Protein AF-A0A7S2M1T2-F1 (afdb_monomer_lite)

Organism: NCBI:txid1333877

Foldseek 3Di:
DDDDDDDDDDDDDDDDDDDDDDDDDDDDDDDDDPFDKFFDDDDDDDDDDDDDDDDDDDDDDDDDDDDDDDDDDDDDDPPVPVAVLCCLVPPLPVLLVVLLVQPLDPVSNVCCLVVHDPSSNVSCVVSVQVSLLVNLCVQQVQLSVQVVLVVDRCSPVVVVCLAVQNDWAFKWFQCPPVDLVRHQWTFTWTWGQYNVQCFIWTQTQFPDGDHTDTGHSVNSVRIHHDDPVQSVVQDPPPVDPDDDDPDDPPPDVPDDPPSPPPSGDDDDADPPDDAQDKDWDFDDPDPSTHTIIHIFGFHDWAADPVRTIIGTDTADVSDPPPDPNGD

Radius of gyration: 27.31 Å; chains: 1; bounding box: 52×46×102 Å

pLDDT: mean 71.36, std 26.61, range [20.11, 98.44]

Sequence (327 aa):
QSLCLGRHGQCSRSSPLPAPLLAMGTGAGARTRDSIEVASDSAQPRSCLFPCLPGVPGVAARAATSVAAGSGCYAAGSSTNGSLTVLAECHQALLAEIAGYLADTPRDITALASQSSRTVASQLLFAMRQLWRAMYAGRWPAFADSLVYQGVEDWRALYKDTLMGRCECMLEVFDREKKLGFSMSAMPARVQYDARVQGYVARYLSASALPPETIPYSEGHRLRFCPTSARERLQPGRGGAAGGDCGQGLAGPGGAAVATPYPYQVLEGVEDLQVGQGVELQWRMQLGSPFGWWYGQLDELHRDPRGKLATATITFRHFPASSRLHR

Secondary structure (DSSP, 8-state):
-----------------PPPP-----------------B-----------PPPPPPPP-------------------------HHHHHHH-HHHHHHHHHHH-SSHHHHHHHHHHS-HHHHHHHHHHHHHHHHHHHHHH-HHHHHHHHHTT---HHHHHHHHHTT--EEEEEESSGGG-GGGTTEEEEEEEEEETTTTEEEEEE--SS--PPEEEEGGGGGGEES--HHHHTTS-TTTT--S---SS-----TT-----PPP-PPPPP--TT--TTSEEEEEE-SSTTSPPEEEEEEEEEEEE-TTSSBEEEEEE-TTS-TTSTT--

Structure (mmCIF, N/CA/C/O backbone):
data_AF-A0A7S2M1T2-F1
#
_entry.id   AF-A0A7S2M1T2-F1
#
loop_
_atom_site.group_PDB
_atom_site.id
_atom_site.type_symbol
_atom_site.label_atom_id
_atom_site.label_alt_id
_atom_site.label_comp_id
_atom_site.label_asym_id
_atom_site.label_entity_id
_atom_site.label_seq_id
_atom_site.pdbx_PDB_ins_code
_atom_site.Cartn_x
_atom_site.Cartn_y
_atom_site.Cartn_z
_atom_site.occupancy
_atom_site.B_iso_or_equiv
_atom_site.auth_seq_id
_atom_site.auth_comp_id
_atom_site.auth_asym_id
_atom_site.auth_atom_id
_atom_site.pdbx_PDB_model_num
ATOM 1 N N . GLN A 1 1 ? 12.727 4.384 -31.005 1.00 29.92 1 GLN A N 1
ATOM 2 C CA . GLN A 1 1 ? 11.761 4.227 -29.899 1.00 29.92 1 GLN A CA 1
ATOM 3 C C . GLN A 1 1 ? 11.630 5.594 -29.248 1.00 29.92 1 GLN A C 1
ATOM 5 O O . GLN A 1 1 ? 12.636 6.133 -28.817 1.00 29.92 1 GLN A O 1
ATOM 10 N N . SER A 1 2 ? 10.460 6.227 -29.332 1.00 22.17 2 SER A N 1
ATOM 11 C CA . SER A 1 2 ? 10.309 7.653 -29.015 1.00 22.17 2 SER A CA 1
ATOM 12 C C . SER A 1 2 ? 9.915 7.872 -27.553 1.00 22.17 2 SER A C 1
ATOM 14 O O . SER A 1 2 ? 8.782 7.574 -27.168 1.00 22.17 2 SER A O 1
ATOM 16 N N . LEU A 1 3 ? 10.818 8.457 -26.761 1.00 28.06 3 LEU A N 1
ATOM 17 C CA . LEU A 1 3 ? 10.409 9.375 -25.698 1.00 28.06 3 LEU A CA 1
ATOM 18 C C . LEU A 1 3 ? 9.888 10.649 -26.379 1.00 28.06 3 LEU A C 1
ATOM 20 O O . LEU A 1 3 ? 10.508 11.148 -27.315 1.00 28.06 3 LEU A O 1
ATOM 24 N N . CYS A 1 4 ? 8.718 11.141 -25.976 1.00 23.17 4 CYS A N 1
ATOM 25 C CA . CYS A 1 4 ? 8.126 12.339 -26.568 1.00 23.17 4 CYS A CA 1
ATOM 26 C C . CYS A 1 4 ? 7.954 13.432 -25.521 1.00 23.17 4 CYS A C 1
ATOM 28 O O . CYS A 1 4 ? 7.207 13.232 -24.568 1.00 23.17 4 CYS 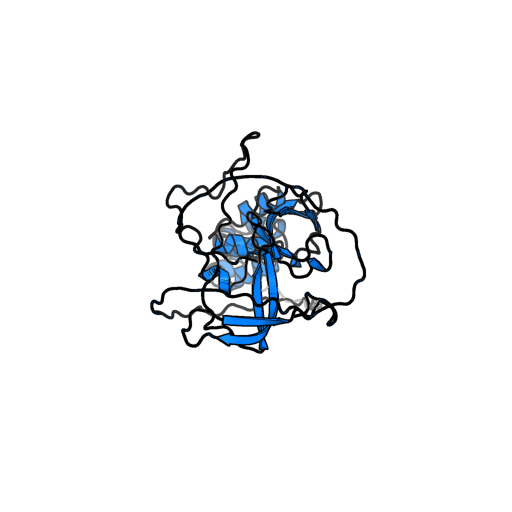A O 1
ATOM 30 N N . LEU A 1 5 ? 8.488 14.610 -25.841 1.00 21.62 5 LEU A N 1
ATOM 31 C CA . LEU A 1 5 ? 7.746 15.870 -25.823 1.00 21.62 5 LEU A CA 1
ATOM 32 C C . LEU A 1 5 ? 7.965 16.545 -27.187 1.00 21.62 5 LEU A C 1
ATOM 34 O O . LEU A 1 5 ? 9.054 16.471 -27.751 1.00 21.62 5 LEU A O 1
ATOM 38 N N . GLY A 1 6 ? 6.904 17.107 -27.771 1.00 20.11 6 GLY A N 1
ATOM 39 C CA . GLY A 1 6 ? 6.895 17.604 -29.150 1.00 20.11 6 GLY A CA 1
ATOM 40 C C . GLY A 1 6 ? 6.672 19.111 -29.280 1.00 20.11 6 GLY A C 1
ATOM 41 O O . GLY A 1 6 ? 6.247 19.777 -28.339 1.00 20.11 6 GLY A O 1
ATOM 42 N N . ARG A 1 7 ? 6.849 19.617 -30.509 1.00 20.27 7 ARG A N 1
ATOM 43 C CA . ARG A 1 7 ? 6.105 20.768 -31.047 1.00 20.27 7 ARG A CA 1
ATOM 44 C C . ARG A 1 7 ? 5.796 20.554 -32.538 1.00 20.27 7 ARG A C 1
ATOM 46 O O . ARG A 1 7 ? 6.614 20.016 -33.275 1.00 20.27 7 ARG A O 1
ATOM 53 N N . HIS A 1 8 ? 4.581 20.933 -32.934 1.00 23.08 8 HIS A N 1
ATOM 54 C CA . HIS A 1 8 ? 3.941 20.706 -34.238 1.00 23.08 8 HIS A CA 1
ATOM 55 C C . HIS A 1 8 ? 4.584 21.456 -35.419 1.00 23.08 8 HIS A C 1
ATOM 57 O O . HIS A 1 8 ? 4.941 22.624 -35.284 1.00 23.08 8 HIS A O 1
ATOM 63 N N . GLY A 1 9 ? 4.566 20.824 -36.604 1.00 21.64 9 GLY A N 1
ATOM 64 C CA . GLY A 1 9 ? 4.852 21.470 -37.890 1.00 21.64 9 GLY A CA 1
ATOM 65 C C . GLY A 1 9 ? 4.639 20.586 -39.132 1.00 21.64 9 GLY A C 1
ATOM 66 O O . GLY A 1 9 ? 5.599 20.089 -39.694 1.00 21.64 9 GLY A O 1
ATOM 67 N N . GLN A 1 10 ? 3.377 20.490 -39.566 1.00 22.56 10 GLN A N 1
ATOM 68 C CA . GLN A 1 10 ? 2.870 20.185 -40.920 1.00 22.56 10 GLN A CA 1
ATOM 69 C C . GLN A 1 10 ? 2.922 18.768 -41.532 1.00 22.56 10 GLN A C 1
ATOM 71 O O . GLN A 1 10 ? 3.726 17.899 -41.233 1.00 22.56 10 GLN A O 1
ATOM 76 N N . CYS A 1 11 ? 1.902 18.573 -42.370 1.00 23.28 11 CYS A N 1
ATOM 77 C CA . CYS A 1 11 ? 1.231 17.353 -42.793 1.00 23.28 11 CYS A CA 1
ATOM 78 C C . CYS A 1 11 ? 1.617 16.988 -44.234 1.00 23.28 11 CYS A C 1
ATOM 80 O O . CYS A 1 11 ? 1.704 17.892 -45.061 1.00 23.28 11 CYS A O 1
ATOM 82 N N . SER A 1 12 ? 1.750 15.696 -44.566 1.00 25.17 12 SER A N 1
ATOM 83 C CA . SER A 1 12 ? 1.579 15.164 -45.936 1.00 25.17 12 SER A CA 1
ATOM 84 C C . SER A 1 12 ? 1.368 13.636 -45.961 1.00 25.17 12 SER A C 1
ATOM 86 O O . SER A 1 12 ? 2.286 12.862 -45.729 1.00 25.17 12 SER A O 1
ATOM 88 N N . ARG A 1 13 ? 0.110 13.263 -46.231 1.00 27.42 13 ARG A N 1
ATOM 89 C CA . ARG A 1 13 ? -0.488 12.106 -46.946 1.00 27.42 13 ARG A CA 1
ATOM 90 C C . ARG A 1 13 ? 0.210 10.721 -47.086 1.00 27.42 13 ARG A C 1
ATOM 92 O O . ARG A 1 13 ? 1.227 10.574 -47.744 1.00 27.42 13 ARG A O 1
ATOM 99 N N . SER A 1 14 ? -0.576 9.718 -46.649 1.00 28.03 14 SER A N 1
ATOM 100 C CA . SER A 1 14 ? -1.056 8.479 -47.328 1.00 28.03 14 SER A CA 1
ATOM 101 C C . SER A 1 14 ? -0.128 7.292 -47.659 1.00 28.03 14 SER A C 1
ATOM 103 O O . SER A 1 14 ? 0.647 7.362 -48.607 1.00 28.03 14 SER A O 1
ATOM 105 N N . SER A 1 15 ? -0.357 6.145 -46.992 1.00 28.28 15 SER A N 1
ATOM 106 C CA . SER A 1 15 ? -1.011 4.905 -47.514 1.00 28.28 15 SER A CA 1
ATOM 107 C C . SER A 1 15 ? -0.539 3.626 -46.774 1.00 28.28 15 SER A C 1
ATOM 109 O O . SER A 1 15 ? 0.538 3.647 -46.183 1.00 28.28 15 SER A O 1
ATOM 111 N N . PRO A 1 16 ? -1.329 2.524 -46.746 1.00 35.38 16 PRO A N 1
ATOM 112 C CA . PRO A 1 16 ? -1.177 1.438 -45.768 1.00 35.38 16 PRO A CA 1
ATOM 113 C C . PRO A 1 16 ? -0.510 0.173 -46.337 1.00 35.38 16 PRO A C 1
ATOM 115 O O . PRO A 1 16 ? -0.780 -0.191 -47.476 1.00 35.38 16 PRO A O 1
ATOM 118 N N . LEU A 1 17 ? 0.267 -0.552 -45.519 1.00 30.73 17 LEU A N 1
ATOM 119 C CA . LEU A 1 17 ? 0.699 -1.941 -45.770 1.00 30.73 17 LEU A CA 1
ATOM 120 C C . LEU A 1 17 ? 0.921 -2.718 -44.441 1.00 30.73 17 LEU A C 1
ATOM 122 O O . LEU A 1 17 ? 0.988 -2.088 -43.383 1.00 30.73 17 LEU A O 1
ATOM 126 N N . PRO A 1 18 ? 0.933 -4.071 -44.471 1.00 31.22 18 PRO A N 1
ATOM 127 C CA . PRO A 1 18 ? 0.298 -4.922 -43.459 1.00 31.22 18 PRO A CA 1
ATOM 128 C C . PRO A 1 18 ? 1.231 -5.452 -42.355 1.00 31.22 18 PRO A C 1
ATOM 130 O O . PRO A 1 18 ? 2.452 -5.333 -42.409 1.00 31.22 18 PRO A O 1
ATOM 133 N N . ALA A 1 19 ? 0.604 -6.065 -41.347 1.00 32.84 19 ALA A N 1
ATOM 134 C CA . ALA A 1 19 ? 1.218 -6.682 -40.171 1.00 32.84 19 ALA A CA 1
ATOM 135 C C . ALA A 1 19 ? 2.216 -7.812 -40.501 1.00 32.84 19 ALA A C 1
ATOM 137 O O . ALA A 1 19 ? 1.930 -8.617 -41.391 1.00 32.84 19 ALA A O 1
ATOM 138 N N . PRO A 1 20 ? 3.316 -7.974 -39.735 1.00 34.88 20 PRO A N 1
ATOM 139 C CA . PRO A 1 20 ? 4.141 -9.167 -39.827 1.00 34.88 20 PRO A CA 1
ATOM 140 C C . PRO A 1 20 ? 3.837 -10.177 -38.711 1.00 34.88 20 PRO A C 1
ATOM 142 O O . PRO A 1 20 ? 3.804 -9.858 -37.521 1.00 34.88 20 PRO A O 1
ATOM 145 N N . LEU A 1 21 ? 3.675 -11.429 -39.142 1.00 29.55 21 LEU A N 1
ATOM 146 C CA . LEU A 1 21 ? 3.859 -12.642 -38.352 1.00 29.55 21 LEU A CA 1
ATOM 147 C C . LEU A 1 21 ? 5.289 -12.695 -37.786 1.00 29.55 21 LEU A C 1
ATOM 149 O O . LEU A 1 21 ? 6.260 -12.552 -38.528 1.00 29.55 21 LEU A O 1
ATOM 153 N N . LEU A 1 22 ? 5.423 -12.967 -36.488 1.00 31.48 22 LEU A N 1
ATOM 154 C CA . LEU A 1 22 ? 6.706 -13.287 -35.859 1.00 31.48 22 LEU A CA 1
ATOM 155 C C . LEU A 1 22 ? 7.034 -14.770 -36.076 1.00 31.48 22 LEU A C 1
ATOM 157 O O . LEU A 1 22 ? 6.525 -15.641 -35.374 1.00 31.48 22 LEU A O 1
ATOM 161 N N . ALA A 1 23 ? 7.911 -15.039 -37.042 1.00 28.56 23 ALA A N 1
ATOM 162 C CA . ALA A 1 23 ? 8.653 -16.289 -37.141 1.00 28.56 23 ALA A CA 1
ATOM 163 C C . ALA A 1 23 ? 9.970 -16.161 -36.354 1.00 28.56 23 ALA A C 1
ATOM 165 O O . ALA A 1 23 ? 10.737 -15.217 -36.547 1.00 28.56 23 ALA A O 1
ATOM 166 N N . MET A 1 24 ? 10.230 -17.116 -35.460 1.00 30.50 24 MET A N 1
ATOM 167 C CA . MET A 1 24 ? 11.490 -17.243 -34.724 1.00 30.50 24 MET A CA 1
ATOM 168 C C . MET A 1 24 ? 12.568 -17.819 -35.649 1.00 30.50 24 MET A C 1
ATOM 170 O O . MET A 1 24 ? 12.603 -19.022 -35.891 1.00 30.50 24 MET A O 1
ATOM 174 N N . GLY A 1 25 ? 13.441 -16.955 -36.168 1.00 28.23 25 GLY A N 1
ATOM 175 C CA . GLY A 1 25 ? 14.658 -17.342 -36.881 1.00 28.23 25 GLY A CA 1
ATOM 176 C C . GLY A 1 25 ? 15.895 -17.138 -36.007 1.00 28.23 25 GLY A C 1
ATOM 177 O O . GLY A 1 25 ? 16.168 -16.030 -35.549 1.00 28.23 25 GLY A O 1
ATOM 178 N N . THR A 1 26 ? 16.661 -18.204 -35.785 1.00 38.84 26 THR A N 1
ATOM 179 C CA . THR A 1 26 ? 18.001 -18.163 -35.188 1.00 38.84 26 THR A CA 1
ATOM 180 C C . THR A 1 26 ? 18.995 -17.606 -36.208 1.00 38.84 26 THR A C 1
ATOM 182 O O . THR A 1 26 ? 19.399 -18.314 -37.128 1.00 38.84 26 THR A O 1
ATOM 185 N N . GLY A 1 27 ? 19.385 -16.340 -36.053 1.00 29.45 27 GLY A N 1
ATOM 186 C CA . GLY A 1 27 ? 20.405 -15.690 -36.874 1.00 29.45 27 GLY A CA 1
ATOM 187 C C . GLY A 1 27 ? 21.424 -14.954 -36.009 1.00 29.45 27 GLY A C 1
ATOM 188 O O . GLY A 1 27 ? 21.071 -14.050 -35.255 1.00 29.45 27 GLY A O 1
ATOM 189 N N . ALA A 1 28 ? 22.690 -15.355 -36.115 1.00 40.84 28 ALA A N 1
ATOM 190 C CA . ALA A 1 28 ? 23.830 -14.638 -35.563 1.00 40.84 28 ALA A CA 1
ATOM 191 C C . ALA A 1 28 ? 24.110 -13.385 -36.410 1.00 40.84 28 ALA A C 1
ATOM 193 O O . ALA A 1 28 ? 24.294 -13.491 -37.620 1.00 40.84 28 ALA A O 1
ATOM 194 N N . GLY A 1 29 ? 24.163 -12.204 -35.788 1.00 32.44 29 GLY A N 1
ATOM 195 C CA . GLY A 1 29 ? 24.547 -10.977 -36.486 1.00 32.44 29 GLY A CA 1
ATOM 196 C C . GLY A 1 29 ? 24.386 -9.702 -35.656 1.00 32.44 29 GLY A C 1
ATOM 197 O O . GLY A 1 29 ? 23.319 -9.453 -35.113 1.00 32.44 29 GLY A O 1
ATOM 198 N N . ALA A 1 30 ? 25.474 -8.923 -35.616 1.00 29.98 30 ALA A N 1
ATOM 199 C CA . ALA A 1 30 ? 25.603 -7.492 -35.309 1.00 29.98 30 ALA A CA 1
ATOM 200 C C . ALA A 1 30 ? 25.025 -6.945 -33.981 1.00 29.98 30 ALA A C 1
ATOM 202 O O . ALA A 1 30 ? 23.821 -6.829 -33.776 1.00 29.98 30 ALA A O 1
ATOM 203 N N . ARG A 1 31 ? 25.928 -6.485 -33.098 1.00 32.31 31 ARG A N 1
ATOM 204 C CA . ARG A 1 31 ? 25.602 -5.636 -31.939 1.00 32.31 31 ARG A CA 1
ATOM 205 C C . ARG A 1 31 ? 25.268 -4.219 -32.418 1.00 32.31 31 ARG A C 1
ATOM 207 O O . ARG A 1 31 ? 26.168 -3.395 -32.554 1.00 32.31 31 ARG A O 1
ATOM 214 N N . THR A 1 32 ? 23.997 -3.918 -32.639 1.00 26.94 32 THR A N 1
ATOM 215 C CA . THR A 1 32 ? 23.502 -2.535 -32.624 1.00 26.94 32 THR A CA 1
ATOM 216 C C . THR A 1 32 ? 23.271 -2.119 -31.173 1.00 26.94 32 THR A C 1
ATOM 218 O O . THR A 1 32 ? 22.495 -2.745 -30.455 1.00 26.94 32 THR A O 1
ATOM 221 N N . ARG A 1 33 ? 24.011 -1.102 -30.714 1.00 31.98 33 ARG A N 1
ATOM 222 C CA . ARG A 1 33 ? 23.722 -0.390 -29.463 1.00 31.98 33 ARG A CA 1
ATOM 223 C C . ARG A 1 33 ? 22.545 0.541 -29.738 1.00 31.98 33 ARG A C 1
ATOM 225 O O . ARG A 1 33 ? 22.707 1.504 -30.481 1.00 31.98 33 ARG A O 1
ATOM 232 N N . ASP A 1 34 ? 21.392 0.246 -29.153 1.00 28.06 34 ASP A N 1
ATOM 233 C CA . ASP A 1 34 ? 20.265 1.174 -29.137 1.00 28.06 34 ASP A CA 1
ATOM 234 C C . ASP A 1 34 ? 20.536 2.226 -28.049 1.00 28.06 34 ASP A C 1
ATOM 236 O O . ASP A 1 34 ? 20.312 1.989 -26.865 1.00 28.06 34 ASP A O 1
ATOM 240 N N . SER A 1 35 ? 21.089 3.374 -28.442 1.00 27.34 35 SER A N 1
ATOM 241 C CA . SER A 1 35 ? 21.212 4.548 -27.570 1.00 27.34 35 SER A CA 1
ATOM 242 C C . SER A 1 35 ? 19.885 5.311 -27.555 1.00 27.34 35 SER A C 1
ATOM 244 O O . SER A 1 35 ? 19.298 5.555 -28.610 1.00 27.34 35 SER A O 1
ATOM 246 N N . ILE A 1 36 ? 19.409 5.695 -26.369 1.00 30.91 36 ILE A N 1
ATOM 247 C CA . ILE A 1 36 ? 18.157 6.441 -26.183 1.00 30.91 36 ILE A CA 1
ATOM 248 C C . ILE A 1 36 ? 18.496 7.830 -25.624 1.00 30.91 36 ILE A C 1
ATOM 250 O O . ILE A 1 36 ? 19.142 7.938 -24.585 1.00 30.91 36 ILE A O 1
ATOM 254 N N . GLU A 1 37 ? 18.058 8.886 -26.314 1.00 26.80 37 GLU A N 1
ATOM 255 C CA . GLU A 1 37 ? 18.253 10.292 -25.932 1.00 26.80 37 GLU A CA 1
ATOM 256 C C . GLU A 1 37 ? 16.983 10.856 -25.270 1.00 26.80 37 GLU A C 1
ATOM 258 O O . GLU A 1 37 ? 15.868 10.617 -25.741 1.00 26.80 37 GLU A O 1
ATOM 263 N N . VAL A 1 38 ? 17.138 11.614 -24.178 1.00 28.23 38 VAL A N 1
ATOM 264 C CA . VAL A 1 38 ? 16.024 12.203 -23.407 1.00 28.23 38 VAL A CA 1
ATOM 265 C C . VAL A 1 38 ? 16.312 13.664 -23.108 1.00 28.23 38 VAL A C 1
ATOM 267 O O . VAL A 1 38 ? 17.347 13.938 -22.512 1.00 28.23 38 VAL A O 1
ATOM 270 N N . ALA A 1 39 ? 15.398 14.573 -23.477 1.00 23.33 39 ALA A N 1
ATOM 271 C CA . ALA A 1 39 ? 15.525 16.018 -23.272 1.00 23.33 39 ALA A CA 1
ATOM 272 C C . ALA A 1 39 ? 14.603 16.589 -22.193 1.00 23.33 39 ALA A C 1
ATOM 274 O O . ALA A 1 39 ? 13.422 16.259 -22.157 1.00 23.33 39 ALA A O 1
ATOM 275 N N . SER A 1 40 ? 15.164 17.477 -21.366 1.00 30.30 40 SER A N 1
ATOM 276 C CA . SER A 1 40 ? 14.488 18.239 -20.310 1.00 30.30 40 SER A CA 1
ATOM 277 C C . SER A 1 40 ? 14.724 19.748 -20.481 1.00 30.30 40 SER A C 1
ATOM 279 O O . SER A 1 40 ? 15.793 20.166 -20.945 1.00 30.30 40 SER A O 1
ATOM 281 N N . ASP A 1 41 ? 13.726 20.563 -20.117 1.00 24.88 41 ASP A N 1
ATOM 282 C CA . ASP A 1 41 ? 13.794 22.026 -20.137 1.00 24.88 41 ASP A CA 1
ATOM 283 C C . ASP A 1 41 ? 13.243 22.638 -18.834 1.00 24.88 41 ASP A C 1
ATOM 285 O O . ASP A 1 41 ? 12.171 22.282 -18.355 1.00 24.88 41 ASP A O 1
ATOM 289 N N . SER A 1 42 ? 13.953 23.669 -18.364 1.00 28.56 42 SER A N 1
ATOM 290 C CA . SER A 1 42 ? 13.608 24.654 -17.322 1.00 28.56 42 SER A CA 1
ATOM 291 C C . SER A 1 42 ? 13.957 24.364 -15.849 1.00 28.56 42 SER A C 1
ATOM 293 O O . SER A 1 42 ? 13.849 23.263 -15.325 1.00 28.56 42 SER A O 1
ATOM 295 N N . ALA A 1 43 ? 14.407 25.439 -15.193 1.00 30.73 43 ALA A N 1
ATOM 296 C CA . ALA A 1 43 ? 14.931 25.519 -13.835 1.00 30.73 43 ALA A CA 1
ATOM 297 C C . ALA A 1 43 ? 14.129 26.546 -13.023 1.00 30.73 43 ALA A C 1
ATOM 299 O O . ALA A 1 43 ? 13.871 27.623 -13.554 1.00 30.73 43 ALA A O 1
ATOM 300 N N . GLN A 1 44 ? 13.824 26.266 -11.745 1.00 28.17 44 GLN A N 1
ATOM 301 C CA . GLN A 1 44 ? 13.505 27.260 -10.697 1.00 28.17 44 GLN A CA 1
ATOM 302 C C . GLN A 1 44 ? 13.676 26.680 -9.263 1.00 28.17 44 GLN A C 1
ATOM 304 O O . GLN A 1 44 ? 13.786 25.462 -9.117 1.00 28.17 44 GLN A O 1
ATOM 309 N N . PRO A 1 45 ? 13.790 27.530 -8.210 1.00 27.11 45 PRO A N 1
ATOM 310 C CA . PRO A 1 45 ? 14.570 27.235 -7.000 1.00 27.11 45 PRO A CA 1
ATOM 311 C C . PRO A 1 45 ? 13.778 26.767 -5.759 1.00 27.11 45 PRO A C 1
ATOM 313 O O . PRO A 1 45 ? 12.565 26.928 -5.651 1.00 27.11 45 PRO A O 1
ATOM 316 N N . ARG A 1 46 ? 14.536 26.204 -4.802 1.00 28.28 46 ARG A N 1
ATOM 317 C CA . ARG A 1 46 ? 14.130 25.538 -3.545 1.00 28.28 46 ARG A CA 1
ATOM 318 C C . ARG A 1 46 ? 13.835 26.487 -2.366 1.00 28.28 46 ARG A C 1
ATOM 320 O O . ARG A 1 46 ? 14.551 27.464 -2.172 1.00 28.28 46 ARG A O 1
ATOM 327 N N . SER A 1 47 ? 12.867 26.099 -1.525 1.00 23.50 47 SER A N 1
ATOM 328 C CA . SER A 1 47 ? 12.594 26.513 -0.124 1.00 23.50 47 SER A CA 1
ATOM 329 C C . SER A 1 47 ? 11.399 25.653 0.368 1.00 23.50 47 SER A C 1
ATOM 331 O O . SER A 1 47 ? 10.528 25.385 -0.450 1.00 23.50 47 SER A O 1
ATOM 333 N N . CYS A 1 48 ? 11.224 25.106 1.579 1.00 22.88 48 CYS A N 1
ATOM 334 C CA . CYS A 1 48 ? 11.775 25.304 2.921 1.00 22.88 48 CYS A CA 1
ATOM 335 C C . CYS A 1 48 ? 11.543 24.017 3.759 1.00 22.88 48 CYS A C 1
ATOM 337 O O . CYS A 1 48 ? 10.644 23.230 3.466 1.00 22.88 48 CYS A O 1
ATOM 339 N N . LEU A 1 49 ? 12.335 23.834 4.818 1.00 24.44 49 LEU A N 1
ATOM 340 C CA . LEU A 1 49 ? 12.296 22.725 5.784 1.00 24.44 49 LEU A CA 1
ATOM 341 C C . LEU A 1 49 ? 11.201 22.920 6.855 1.00 24.44 49 LEU A C 1
ATOM 343 O O . LEU A 1 49 ? 11.118 24.000 7.433 1.00 24.44 49 LEU A O 1
ATOM 347 N N . PHE A 1 50 ? 10.456 21.861 7.200 1.00 24.41 50 PHE A N 1
ATOM 348 C CA . PHE A 1 50 ? 9.774 21.707 8.498 1.00 24.41 50 PHE A CA 1
ATOM 349 C C . PHE A 1 50 ? 9.943 20.264 9.012 1.00 24.41 50 PHE A C 1
ATOM 351 O O . PHE A 1 50 ? 9.872 19.330 8.210 1.00 24.41 50 PHE A O 1
ATOM 358 N N . PRO A 1 51 ? 10.178 20.049 10.321 1.00 27.88 51 PRO A N 1
ATOM 359 C CA . PRO A 1 51 ? 10.460 18.726 10.863 1.00 27.88 51 PRO A CA 1
ATOM 360 C C . PRO A 1 51 ? 9.173 17.965 11.217 1.00 27.88 51 PRO A C 1
ATOM 362 O O . PRO A 1 51 ? 8.278 18.495 11.875 1.00 27.88 51 PRO A O 1
ATOM 365 N N . CYS A 1 52 ? 9.107 16.695 10.813 1.00 25.98 52 CYS A N 1
ATOM 366 C CA . CYS A 1 52 ? 8.120 15.731 11.297 1.00 25.98 52 CYS A CA 1
ATOM 367 C C . CYS A 1 52 ? 8.541 15.183 12.670 1.00 25.98 52 CYS A C 1
ATOM 369 O O . CYS A 1 52 ? 9.711 14.863 12.882 1.00 25.98 52 CYS A O 1
ATOM 371 N N . LEU A 1 53 ? 7.581 15.050 13.590 1.00 29.78 53 LEU A N 1
ATOM 372 C CA . LEU A 1 53 ? 7.750 14.339 14.862 1.00 29.78 53 LEU A CA 1
ATOM 373 C C . LEU A 1 53 ? 7.971 12.829 14.617 1.00 29.78 53 LEU A C 1
ATOM 375 O O . LEU A 1 53 ? 7.426 12.288 13.651 1.00 29.78 53 LEU A O 1
ATOM 379 N N . PRO A 1 54 ? 8.749 12.135 15.469 1.00 30.05 54 PRO A N 1
ATOM 380 C CA . PRO A 1 54 ? 9.118 10.742 15.248 1.00 30.05 54 PRO A CA 1
ATOM 381 C C . PRO A 1 54 ? 7.933 9.795 15.478 1.00 30.05 54 PRO A C 1
ATOM 383 O O . PRO A 1 54 ? 7.207 9.899 16.466 1.00 30.05 54 PRO A O 1
ATOM 386 N N . GLY A 1 55 ? 7.761 8.855 14.547 1.00 30.42 55 GLY A N 1
ATOM 387 C CA . GLY A 1 55 ? 6.795 7.766 14.644 1.00 30.42 55 GLY A CA 1
ATOM 388 C C . GLY A 1 55 ? 7.178 6.754 15.724 1.00 30.42 55 GLY A C 1
ATOM 389 O O . GLY A 1 55 ? 8.344 6.395 15.878 1.00 30.42 55 GLY A O 1
ATOM 390 N N . VAL A 1 56 ? 6.172 6.287 16.461 1.00 34.06 56 VAL A N 1
ATOM 391 C CA . VAL A 1 56 ? 6.289 5.193 17.430 1.00 34.06 56 VAL A CA 1
ATOM 392 C C . VAL A 1 56 ? 6.462 3.874 16.658 1.00 34.06 56 VAL A C 1
ATOM 394 O O . VAL A 1 56 ? 5.669 3.609 15.750 1.00 34.06 56 VAL A O 1
ATOM 397 N N . PRO A 1 57 ? 7.478 3.045 16.959 1.00 34.50 57 PRO A N 1
ATOM 398 C CA . PRO A 1 57 ? 7.667 1.768 16.282 1.00 34.50 57 PRO A CA 1
ATOM 399 C C . PRO A 1 57 ? 6.555 0.778 16.648 1.00 34.50 57 PRO A C 1
ATOM 401 O O . PRO A 1 57 ? 6.172 0.638 17.809 1.00 34.50 57 PRO A O 1
ATOM 404 N N . GLY A 1 58 ? 6.046 0.084 15.627 1.00 31.72 58 GLY A N 1
ATOM 405 C CA . GLY A 1 58 ? 5.032 -0.955 15.762 1.00 31.72 58 GLY A CA 1
ATOM 406 C C . GLY A 1 58 ? 5.529 -2.128 16.604 1.00 31.72 58 GLY A C 1
ATOM 407 O O . GLY A 1 58 ? 6.592 -2.694 16.350 1.00 31.72 58 GLY A O 1
ATOM 408 N N . VAL A 1 59 ? 4.735 -2.498 17.605 1.00 37.34 59 VAL A N 1
ATOM 409 C CA . VAL A 1 59 ? 4.976 -3.655 18.465 1.00 37.34 59 VAL A CA 1
ATOM 410 C C . VAL A 1 59 ? 4.479 -4.909 17.749 1.00 37.34 59 VAL A C 1
ATOM 412 O O . VAL A 1 59 ? 3.279 -5.121 17.603 1.00 37.34 59 VAL A O 1
ATOM 415 N N . ALA A 1 60 ? 5.414 -5.761 17.337 1.00 36.75 60 ALA A N 1
ATOM 416 C CA . ALA A 1 60 ? 5.152 -7.154 17.005 1.00 36.75 60 ALA A CA 1
ATOM 417 C C . ALA A 1 60 ? 6.127 -8.048 17.783 1.00 36.75 60 ALA A C 1
ATOM 419 O O . ALA A 1 60 ? 7.288 -8.163 17.408 1.00 36.75 60 ALA A O 1
ATOM 420 N N . ALA A 1 61 ? 5.641 -8.674 18.860 1.00 32.94 61 ALA A N 1
ATOM 421 C CA . ALA A 1 61 ? 6.015 -10.023 19.300 1.00 32.94 61 ALA A CA 1
ATOM 422 C C . ALA A 1 61 ? 5.144 -10.432 20.502 1.00 32.94 61 ALA A C 1
ATOM 424 O O . ALA A 1 61 ? 5.211 -9.836 21.575 1.00 32.94 61 ALA A O 1
ATOM 425 N N . ARG A 1 62 ? 4.322 -11.473 20.318 1.00 44.28 62 ARG A N 1
ATOM 426 C CA . ARG A 1 62 ? 3.595 -12.155 21.397 1.00 44.28 62 ARG A CA 1
ATOM 427 C C . ARG A 1 62 ? 4.588 -12.925 22.273 1.00 44.28 62 ARG A C 1
ATOM 429 O O . ARG A 1 62 ? 5.177 -13.895 21.805 1.00 44.28 62 ARG A O 1
ATOM 436 N N . ALA A 1 63 ? 4.678 -12.561 23.549 1.00 27.78 63 ALA A N 1
ATOM 437 C CA . ALA A 1 63 ? 5.115 -13.449 24.623 1.00 27.78 63 ALA A CA 1
ATOM 438 C C . ALA A 1 63 ? 3.966 -13.558 25.635 1.00 27.78 63 ALA A C 1
ATOM 440 O O . ALA A 1 63 ? 3.592 -12.580 26.278 1.00 27.78 63 ALA A O 1
ATOM 441 N N . ALA A 1 64 ? 3.356 -14.740 25.721 1.00 36.03 64 ALA A N 1
ATOM 442 C CA . ALA A 1 64 ? 2.352 -15.044 26.728 1.00 36.03 64 ALA A CA 1
ATOM 443 C C . ALA A 1 64 ? 3.069 -15.345 28.049 1.00 36.03 64 ALA A C 1
ATOM 445 O O . ALA A 1 64 ? 3.563 -16.452 28.254 1.00 36.03 64 ALA A O 1
ATOM 446 N N . THR A 1 65 ? 3.149 -14.361 28.940 1.00 33.00 65 THR A N 1
ATOM 447 C CA . THR A 1 65 ? 3.623 -14.589 30.308 1.00 33.00 65 THR A CA 1
ATOM 448 C C . THR A 1 65 ? 2.452 -15.119 31.129 1.00 33.00 65 THR A C 1
ATOM 450 O O . THR A 1 65 ? 1.522 -14.377 31.445 1.00 33.00 65 THR A O 1
ATOM 453 N N . SER A 1 66 ? 2.461 -16.414 31.456 1.00 35.19 66 SER A N 1
ATOM 454 C CA . SER A 1 66 ? 1.485 -16.982 32.387 1.00 35.19 66 SER A CA 1
ATOM 455 C C . SER A 1 66 ? 1.766 -16.446 33.791 1.00 35.19 66 SER A C 1
ATOM 457 O O . SER A 1 66 ? 2.801 -16.763 34.381 1.00 35.19 66 SER A O 1
ATOM 459 N N . VAL A 1 67 ? 0.854 -15.648 34.340 1.00 35.78 67 VAL A N 1
ATOM 460 C CA . VAL A 1 67 ? 0.887 -15.288 35.760 1.00 35.78 67 VAL A CA 1
ATOM 461 C C . VAL A 1 67 ? 0.325 -16.473 36.538 1.00 35.78 67 VAL A C 1
ATOM 463 O O . VAL A 1 67 ? -0.862 -16.786 36.456 1.00 35.78 67 VAL A O 1
ATOM 466 N N . ALA A 1 68 ? 1.213 -17.173 37.240 1.00 33.78 68 ALA A N 1
ATOM 467 C CA . ALA A 1 68 ? 0.864 -18.270 38.125 1.00 33.78 68 ALA A CA 1
ATOM 468 C C . ALA A 1 68 ? -0.030 -17.771 39.272 1.00 33.78 68 ALA A C 1
ATOM 470 O O . ALA A 1 68 ? 0.251 -16.753 39.907 1.00 33.78 68 ALA A O 1
ATOM 471 N N . ALA A 1 69 ? -1.107 -18.512 39.530 1.00 40.34 69 ALA A N 1
ATOM 472 C CA . ALA A 1 69 ? -2.047 -18.266 40.611 1.00 40.34 69 ALA A CA 1
ATOM 473 C C . ALA A 1 69 ? -1.379 -18.508 41.976 1.00 40.34 69 ALA A C 1
ATOM 475 O O . ALA A 1 69 ? -1.184 -19.647 42.399 1.00 40.34 69 ALA A O 1
ATOM 476 N N . GLY A 1 70 ? -1.040 -17.424 42.673 1.00 34.22 70 GLY A N 1
ATOM 477 C CA . GLY A 1 70 ? -0.700 -17.444 44.092 1.00 34.22 70 GLY A CA 1
ATOM 478 C C . GLY A 1 70 ? -1.972 -17.415 44.933 1.00 34.22 70 GLY A C 1
ATOM 479 O O . GLY A 1 70 ? -2.610 -16.374 45.065 1.00 34.22 70 GLY A O 1
ATOM 480 N N . SER A 1 71 ? -2.345 -18.564 45.494 1.00 50.75 71 SER A N 1
ATOM 481 C CA . SER A 1 71 ? -3.440 -18.698 46.457 1.00 50.75 71 SER A CA 1
ATOM 482 C C . SER A 1 71 ? -2.991 -18.167 47.822 1.00 50.75 71 SER A C 1
ATOM 484 O O . SER A 1 71 ? -2.363 -18.887 48.595 1.00 50.75 71 SER A O 1
ATOM 486 N N . GLY A 1 72 ? -3.294 -16.900 48.106 1.00 41.12 72 GLY A N 1
ATOM 487 C CA . GLY A 1 72 ? -3.051 -16.257 49.397 1.00 41.12 72 GLY A CA 1
ATOM 488 C C . GLY A 1 72 ? -4.324 -15.605 49.926 1.00 41.12 72 GLY A C 1
ATOM 489 O O . GLY A 1 72 ? -4.850 -14.673 49.323 1.00 41.12 72 GLY A O 1
ATOM 490 N N . CYS A 1 73 ? -4.827 -16.112 51.049 1.00 48.59 73 CYS A N 1
ATOM 491 C CA . CYS A 1 73 ? -5.988 -15.588 51.756 1.00 48.59 73 CYS A CA 1
ATOM 492 C C . CYS A 1 73 ? -5.631 -14.241 52.406 1.00 48.59 73 CYS A C 1
ATOM 494 O O . CYS A 1 73 ? -4.964 -14.219 53.439 1.00 48.59 73 CYS A O 1
ATOM 496 N N . TYR A 1 74 ? -6.087 -13.130 51.824 1.00 45.34 74 TYR A N 1
ATOM 497 C CA . TYR A 1 74 ? -6.020 -11.810 52.451 1.00 45.34 74 TYR A CA 1
ATOM 498 C C . TYR A 1 74 ? -7.421 -11.292 52.775 1.00 45.34 74 TYR A C 1
ATOM 500 O O . TYR A 1 74 ? -8.367 -11.443 52.003 1.00 45.34 74 TYR A O 1
ATOM 508 N N . ALA A 1 75 ? -7.521 -10.714 53.970 1.00 48.09 75 ALA A N 1
ATOM 509 C CA . ALA A 1 75 ? -8.710 -10.123 54.558 1.00 48.09 75 ALA A CA 1
ATOM 510 C C . ALA A 1 75 ? -9.290 -8.977 53.708 1.00 48.09 75 ALA A C 1
ATOM 512 O O . ALA A 1 75 ? -8.578 -8.328 52.943 1.00 48.09 75 ALA A O 1
ATOM 513 N N . ALA A 1 76 ? -10.589 -8.724 53.892 1.00 50.62 76 ALA A N 1
ATOM 514 C CA . ALA A 1 76 ? -11.408 -7.726 53.207 1.00 50.62 76 ALA A CA 1
ATOM 515 C C . ALA A 1 76 ? -10.927 -6.272 53.421 1.00 50.62 76 ALA A C 1
ATOM 517 O O . ALA A 1 76 ? -11.523 -5.503 54.169 1.00 50.62 76 ALA A O 1
ATOM 518 N N . GLY A 1 77 ? -9.843 -5.881 52.754 1.00 49.22 77 GLY A N 1
ATOM 519 C CA . GLY A 1 77 ? -9.540 -4.487 52.444 1.00 49.22 77 GLY A CA 1
ATOM 520 C C . GLY A 1 77 ? -10.376 -4.069 51.241 1.00 49.22 77 GLY A C 1
ATOM 521 O O . GLY A 1 77 ? -10.530 -4.862 50.312 1.00 49.22 77 GLY A O 1
ATOM 522 N N . SER A 1 78 ? -10.945 -2.859 51.259 1.00 56.84 78 SER A N 1
ATOM 523 C CA . SER A 1 78 ? -11.707 -2.303 50.137 1.00 56.84 78 SER A CA 1
ATOM 524 C C . SER A 1 78 ? -10.886 -2.459 48.863 1.00 56.84 78 SER A C 1
ATOM 526 O O . SER A 1 78 ? -9.894 -1.754 48.677 1.00 56.84 78 SER A O 1
ATOM 528 N N . SER A 1 79 ? -11.263 -3.434 48.036 1.00 57.41 79 SER A N 1
ATOM 529 C CA . SER A 1 79 ? -10.599 -3.695 46.774 1.00 57.41 79 SER A CA 1
ATOM 530 C C . SER A 1 79 ? -10.727 -2.417 45.966 1.00 57.41 79 SER A C 1
ATOM 532 O O . SER A 1 79 ? -11.820 -2.047 45.529 1.00 57.41 79 SER A O 1
ATOM 534 N N . THR A 1 80 ? -9.623 -1.686 45.845 1.00 56.53 80 THR A N 1
ATOM 535 C CA . THR A 1 80 ? -9.470 -0.600 44.892 1.00 56.53 80 THR A CA 1
ATOM 536 C C . THR A 1 80 ? -9.455 -1.257 43.522 1.00 56.53 80 THR A C 1
ATOM 538 O O . THR A 1 80 ? -8.415 -1.408 42.889 1.00 56.53 80 THR A O 1
ATOM 541 N N . ASN A 1 81 ? -10.632 -1.716 43.091 1.00 60.00 81 ASN A N 1
ATOM 542 C CA . ASN A 1 81 ? -10.896 -2.122 41.729 1.00 60.00 81 ASN A CA 1
ATOM 543 C C . ASN A 1 81 ? -10.465 -0.938 40.878 1.00 60.00 81 ASN A C 1
ATOM 545 O O . ASN A 1 81 ? -11.137 0.095 40.877 1.00 60.00 81 ASN A O 1
ATOM 549 N N . GLY A 1 82 ? -9.296 -1.061 40.245 1.00 68.31 82 GLY A N 1
ATOM 550 C CA . GLY A 1 82 ? -8.754 -0.055 39.349 1.00 68.31 82 GLY A CA 1
ATOM 551 C C . GLY A 1 82 ? -9.799 0.212 38.283 1.00 68.31 82 GLY A C 1
ATOM 552 O O . GLY A 1 82 ? -9.990 -0.585 37.368 1.00 68.31 82 GLY A O 1
ATOM 553 N N . SER A 1 83 ? -10.558 1.286 38.468 1.00 87.12 83 SER A N 1
ATOM 554 C CA . SER A 1 83 ? -11.682 1.587 37.603 1.00 87.12 83 SER A CA 1
ATOM 555 C C . SER A 1 83 ? -11.115 2.095 36.287 1.00 87.12 83 SER A C 1
ATOM 557 O O . SER A 1 83 ? -10.390 3.090 36.271 1.00 87.12 83 SER A O 1
ATOM 559 N N . LEU A 1 84 ? -11.460 1.440 35.175 1.00 88.00 84 LEU A N 1
ATOM 560 C CA . LEU A 1 84 ? -11.151 1.920 33.820 1.00 88.00 84 LEU A CA 1
ATOM 561 C C . LEU A 1 84 ? -11.581 3.379 33.613 1.00 88.00 84 LEU A C 1
ATOM 563 O O . LEU A 1 84 ? -10.990 4.077 32.799 1.00 88.00 84 LEU A O 1
ATOM 567 N N . THR A 1 85 ? -12.567 3.856 34.377 1.00 89.31 85 THR A N 1
ATOM 568 C CA . THR A 1 85 ? -12.976 5.262 34.402 1.00 89.31 85 THR A CA 1
ATOM 569 C C . THR A 1 85 ? -11.839 6.191 34.836 1.00 89.31 85 THR A C 1
ATOM 571 O O . THR A 1 85 ? -11.628 7.207 34.188 1.00 89.31 85 THR A O 1
ATOM 574 N N . VAL A 1 86 ? -11.043 5.823 35.849 1.00 91.25 86 VAL A N 1
ATOM 575 C CA . VAL A 1 86 ? -9.890 6.631 36.298 1.00 91.25 86 VAL A CA 1
ATOM 576 C C . VAL A 1 86 ? -8.822 6.693 35.207 1.00 91.25 86 VAL A C 1
ATOM 578 O O . VAL A 1 86 ? -8.259 7.752 34.949 1.00 91.25 86 VAL A O 1
ATOM 581 N N . LEU A 1 87 ? -8.568 5.580 34.512 1.00 90.00 87 LEU A N 1
ATOM 582 C CA . LEU A 1 87 ? -7.660 5.576 33.360 1.00 90.00 87 LEU A CA 1
ATOM 583 C C . LEU A 1 87 ? -8.199 6.430 32.209 1.00 90.00 87 LEU A C 1
ATOM 585 O O . LEU A 1 87 ? -7.435 7.149 31.576 1.00 90.00 87 LEU A O 1
ATOM 589 N N . ALA A 1 88 ? -9.505 6.382 31.954 1.00 90.38 88 ALA A N 1
ATOM 590 C CA . ALA A 1 88 ? -10.141 7.183 30.917 1.00 90.38 88 ALA A CA 1
ATOM 591 C C . ALA A 1 88 ? -10.064 8.689 31.202 1.00 90.38 88 ALA A C 1
ATOM 593 O O . ALA A 1 88 ? -9.899 9.475 30.273 1.00 90.38 88 ALA A O 1
ATOM 594 N N . GLU A 1 89 ? -10.159 9.085 32.470 1.00 90.06 89 GLU A N 1
ATOM 595 C CA . GLU A 1 89 ? -10.103 10.486 32.895 1.00 90.06 89 GLU A CA 1
ATOM 596 C C . GLU A 1 89 ? -8.665 11.013 32.996 1.00 90.06 89 GLU A C 1
ATOM 598 O O . GLU A 1 89 ? -8.400 12.144 32.594 1.00 90.06 89 GLU A O 1
ATOM 603 N N . CYS A 1 90 ? -7.726 10.198 33.488 1.00 92.62 90 CYS A N 1
ATOM 604 C CA . CYS A 1 90 ? -6.370 10.654 33.814 1.00 92.62 90 CYS A CA 1
ATOM 605 C C . CYS A 1 90 ? -5.301 10.244 32.787 1.00 92.62 90 CYS A C 1
ATOM 607 O O . CYS A 1 90 ? -4.261 10.893 32.693 1.00 92.62 90 CYS A O 1
ATOM 609 N N . HIS A 1 91 ? -5.517 9.164 32.029 1.00 92.44 91 HIS A N 1
ATOM 610 C CA . HIS A 1 91 ? -4.486 8.514 31.209 1.00 92.44 91 HIS A CA 1
ATOM 611 C C . HIS A 1 91 ? -5.029 8.001 29.862 1.00 92.44 91 HIS A C 1
ATOM 613 O O . HIS A 1 91 ? -4.904 6.822 29.523 1.00 92.44 91 HIS A O 1
ATOM 619 N N . GLN A 1 92 ? -5.587 8.904 29.052 1.00 90.94 92 GLN A N 1
ATOM 620 C CA . GLN A 1 92 ? -6.174 8.586 27.739 1.00 90.94 92 GLN A CA 1
ATOM 621 C C . GLN A 1 92 ? -5.222 7.825 26.796 1.00 90.94 92 GLN A C 1
ATOM 623 O O . GLN A 1 92 ? -5.660 6.924 26.083 1.00 90.94 92 GLN A O 1
ATOM 628 N N . ALA A 1 93 ? -3.924 8.152 26.803 1.00 90.25 93 ALA A N 1
ATOM 629 C CA . ALA A 1 93 ? -2.926 7.463 25.981 1.00 90.25 93 ALA A CA 1
ATOM 630 C C . ALA A 1 93 ? -2.798 5.975 26.354 1.00 90.25 93 ALA A C 1
ATOM 632 O O . ALA A 1 93 ? -2.857 5.115 25.480 1.00 90.25 93 ALA A O 1
ATOM 633 N N . LEU A 1 94 ? -2.732 5.665 27.654 1.00 92.69 94 LEU A N 1
ATOM 634 C CA . LEU A 1 94 ? -2.673 4.285 28.141 1.00 92.69 94 LEU A CA 1
ATOM 635 C C . LEU A 1 94 ? -3.976 3.531 27.843 1.00 92.69 94 LEU A C 1
ATOM 637 O O . LEU A 1 94 ? -3.942 2.367 27.452 1.00 92.69 94 LEU A O 1
ATOM 641 N N . LEU A 1 95 ? -5.132 4.192 27.972 1.00 91.50 95 LEU A N 1
ATOM 642 C CA . LEU A 1 95 ? -6.411 3.600 27.576 1.00 91.50 95 LEU A CA 1
ATOM 643 C C . LEU A 1 95 ? -6.427 3.236 26.082 1.00 91.50 95 LEU A C 1
ATOM 645 O O . LEU A 1 95 ? -6.930 2.173 25.723 1.00 91.50 95 LEU A O 1
ATOM 649 N N . ALA A 1 96 ? -5.871 4.090 25.219 1.00 90.44 96 ALA A N 1
ATOM 650 C CA . ALA A 1 96 ? -5.766 3.822 23.788 1.00 90.44 96 ALA A CA 1
ATOM 651 C C . ALA A 1 96 ? -4.834 2.637 23.484 1.00 90.44 96 ALA A C 1
ATOM 653 O O . ALA A 1 96 ? -5.164 1.823 22.624 1.00 90.44 96 ALA A O 1
ATOM 654 N N . GLU A 1 97 ? -3.720 2.497 24.207 1.00 92.75 97 GLU A N 1
ATOM 655 C CA . GLU A 1 97 ? -2.820 1.341 24.094 1.00 92.75 97 GLU A CA 1
ATOM 656 C C . GLU A 1 97 ? -3.498 0.039 24.531 1.00 92.75 97 GLU A C 1
ATOM 658 O O . GLU A 1 97 ? -3.455 -0.952 23.803 1.00 92.75 97 GLU A O 1
ATOM 663 N N . ILE A 1 98 ? -4.192 0.049 25.677 1.00 92.38 98 ILE A N 1
ATOM 664 C CA . ILE A 1 98 ? -4.971 -1.102 26.156 1.00 92.38 98 ILE A CA 1
ATOM 665 C C . ILE A 1 98 ? -6.040 -1.471 25.128 1.00 92.38 98 ILE A C 1
ATOM 667 O O . ILE A 1 98 ? -6.186 -2.638 24.771 1.00 92.38 98 ILE A O 1
ATOM 671 N N . ALA A 1 99 ? -6.776 -0.483 24.618 1.00 93.12 99 ALA A N 1
ATOM 672 C CA . ALA A 1 99 ? -7.776 -0.716 23.588 1.00 93.12 99 ALA A CA 1
ATOM 673 C C . ALA A 1 99 ? -7.143 -1.279 22.308 1.00 93.12 99 ALA A C 1
ATOM 675 O O . ALA A 1 99 ? -7.707 -2.196 21.727 1.00 93.12 99 ALA A O 1
ATOM 676 N N . GLY A 1 100 ? -5.964 -0.795 21.907 1.00 91.94 100 GLY A N 1
ATOM 677 C CA . GLY A 1 100 ? -5.195 -1.315 20.774 1.00 91.94 100 GLY A CA 1
ATOM 678 C C . GLY A 1 100 ? -4.769 -2.765 20.946 1.00 91.94 100 GLY A C 1
ATOM 679 O O . GLY A 1 100 ? -4.839 -3.530 19.993 1.00 91.94 100 GLY A O 1
ATOM 680 N N . TYR A 1 101 ? -4.404 -3.157 22.165 1.00 92.31 101 TYR A N 1
ATOM 681 C CA . TYR A 1 101 ? -4.078 -4.541 22.495 1.00 92.31 101 TYR A CA 1
ATOM 682 C C . TYR A 1 101 ? -5.303 -5.468 22.466 1.00 92.31 101 TYR A C 1
ATOM 684 O O . TYR A 1 101 ? -5.189 -6.635 22.104 1.00 92.31 101 TYR A O 1
ATOM 692 N N . LEU A 1 102 ? -6.476 -4.965 22.860 1.00 91.25 102 LEU A N 1
ATOM 693 C CA . LEU A 1 102 ? -7.719 -5.744 22.895 1.00 91.25 102 LEU A CA 1
ATOM 694 C C . LEU A 1 102 ? -8.434 -5.803 21.534 1.00 91.25 102 LEU A C 1
ATOM 696 O O . LEU A 1 102 ? -9.246 -6.695 21.303 1.00 91.25 102 LEU A O 1
ATOM 700 N N . ALA A 1 103 ? -8.179 -4.838 20.653 1.00 90.88 103 ALA A N 1
ATOM 701 C CA . ALA A 1 103 ? -8.905 -4.615 19.410 1.00 90.88 103 ALA A CA 1
ATOM 702 C C . ALA A 1 103 ? -8.307 -5.363 18.205 1.00 90.88 103 ALA A C 1
ATOM 704 O O . ALA A 1 103 ? -7.914 -4.739 17.219 1.00 90.88 103 ALA A O 1
ATOM 705 N N . ASP A 1 104 ? -8.281 -6.695 18.253 1.00 88.25 104 ASP A N 1
ATOM 706 C CA . ASP A 1 104 ? -7.823 -7.511 17.115 1.00 88.25 104 ASP A CA 1
ATOM 707 C C . ASP A 1 104 ? -8.855 -7.536 15.974 1.00 88.25 104 ASP A C 1
ATOM 709 O O . ASP A 1 104 ? -8.511 -7.622 14.790 1.00 88.25 104 ASP A O 1
ATOM 713 N N . THR A 1 105 ? -10.145 -7.461 16.312 1.00 92.62 105 THR A N 1
ATOM 714 C CA . THR A 1 105 ? -11.240 -7.501 15.343 1.00 92.62 105 THR A CA 1
ATOM 715 C C . THR A 1 105 ? -12.203 -6.320 15.497 1.00 92.62 105 THR A C 1
ATOM 717 O O . THR A 1 105 ? -12.370 -5.762 16.586 1.00 92.62 105 THR A O 1
ATOM 720 N N . PRO A 1 106 ? -12.959 -5.978 14.432 1.00 92.94 106 PRO A N 1
ATOM 721 C CA . PRO A 1 106 ? -14.076 -5.036 14.520 1.00 92.94 106 PRO A CA 1
ATOM 722 C C . PRO A 1 106 ? -15.052 -5.336 15.664 1.00 92.94 106 PRO A C 1
ATOM 724 O O . PRO A 1 106 ? -15.611 -4.415 16.262 1.00 92.94 106 PRO A O 1
ATOM 727 N N . ARG A 1 107 ? -15.257 -6.626 15.970 1.00 94.19 107 ARG A N 1
ATOM 728 C CA . ARG A 1 107 ? -16.150 -7.068 17.042 1.00 94.19 107 ARG A CA 1
ATOM 729 C C . ARG A 1 107 ? -15.624 -6.625 18.402 1.00 94.19 107 ARG A C 1
ATOM 731 O O . ARG A 1 107 ? -16.415 -6.116 19.192 1.00 94.19 107 ARG A O 1
ATOM 738 N N . ASP A 1 108 ? -14.324 -6.744 18.638 1.00 92.88 108 ASP A N 1
ATOM 739 C CA . ASP A 1 108 ? -13.698 -6.416 19.922 1.00 92.88 108 ASP A CA 1
ATOM 740 C C . ASP A 1 108 ? -13.817 -4.925 20.228 1.00 92.88 108 ASP A C 1
ATOM 742 O O . ASP A 1 108 ? -14.231 -4.552 21.323 1.00 92.88 108 ASP A O 1
ATOM 746 N N . ILE A 1 109 ? -13.606 -4.064 19.226 1.00 90.31 109 ILE A N 1
ATOM 747 C CA . ILE A 1 109 ? -13.829 -2.618 19.375 1.00 90.31 109 ILE A CA 1
ATOM 748 C C . ILE A 1 109 ? -15.287 -2.318 19.718 1.00 90.31 109 ILE A C 1
ATOM 750 O O . ILE A 1 109 ? -15.571 -1.525 20.617 1.00 90.31 109 ILE A O 1
ATOM 754 N N . THR A 1 110 ? -16.233 -2.928 18.999 1.00 90.19 110 THR A N 1
ATOM 755 C CA . THR A 1 110 ? -17.658 -2.685 19.266 1.00 90.19 110 THR A CA 1
ATOM 756 C C . THR A 1 110 ? -18.090 -3.213 20.632 1.00 90.19 110 THR A C 1
ATOM 758 O O . THR A 1 110 ? -18.897 -2.569 21.301 1.00 90.19 110 THR A O 1
ATOM 761 N N . ALA A 1 111 ? -17.538 -4.344 21.076 1.00 92.25 111 ALA A N 1
ATOM 762 C CA . ALA A 1 111 ? -17.783 -4.904 22.398 1.00 92.25 111 ALA A CA 1
ATOM 763 C C . ALA A 1 111 ? -17.208 -3.991 23.487 1.00 92.25 111 ALA A C 1
ATOM 765 O O . ALA A 1 111 ? -17.940 -3.604 24.392 1.00 92.25 111 ALA A O 1
ATOM 766 N N . LEU A 1 112 ? -15.955 -3.550 23.344 1.00 89.69 112 LEU A N 1
ATOM 767 C CA . LEU A 1 112 ? -15.306 -2.628 24.273 1.00 89.69 112 LEU A CA 1
ATOM 768 C C . LEU A 1 112 ? -16.099 -1.319 24.419 1.00 89.69 112 LEU A C 1
ATOM 770 O O . LEU A 1 112 ? -16.346 -0.859 25.532 1.00 89.69 112 LEU A O 1
ATOM 774 N N . ALA A 1 113 ? -16.559 -0.742 23.307 1.00 89.06 113 ALA A N 1
ATOM 775 C CA . ALA A 1 113 ? -17.347 0.489 23.326 1.00 89.06 113 ALA A CA 1
ATOM 776 C C . ALA A 1 113 ? -18.765 0.303 23.905 1.00 89.06 113 ALA A C 1
ATOM 778 O O . ALA A 1 113 ? -19.291 1.224 24.522 1.00 89.06 113 ALA A O 1
ATOM 779 N N . SER A 1 114 ? -19.396 -0.861 23.710 1.00 91.31 114 SER A N 1
ATOM 780 C CA . SER A 1 114 ? -20.779 -1.115 24.159 1.00 91.31 114 SER A CA 1
ATOM 781 C C . SER A 1 114 ? -20.886 -1.634 25.593 1.00 91.31 114 SER A C 1
ATOM 783 O O . SER A 1 114 ? -21.913 -1.424 26.234 1.00 91.31 114 SER A O 1
ATOM 785 N N . GLN A 1 115 ? -19.848 -2.304 26.094 1.00 91.31 115 GLN A N 1
ATOM 786 C CA . GLN A 1 115 ? -19.822 -2.907 27.431 1.00 91.31 115 GLN A CA 1
ATOM 787 C C . GLN A 1 115 ? -19.140 -2.016 28.477 1.00 91.31 115 GLN A C 1
ATOM 789 O O . GLN A 1 115 ? -19.222 -2.301 29.670 1.00 91.31 115 GLN A O 1
ATOM 794 N N . SER A 1 116 ? -18.462 -0.945 28.056 1.00 90.94 116 SER A N 1
ATOM 795 C CA . SER A 1 116 ? -17.824 0.007 28.966 1.00 90.94 116 SER A CA 1
ATOM 796 C C . SER A 1 116 ? -18.799 1.073 29.483 1.00 90.94 116 SER A C 1
ATOM 798 O O . SER A 1 116 ? -19.909 1.251 28.977 1.00 90.94 116 SER A O 1
ATOM 800 N N . SER A 1 117 ? -18.399 1.791 30.539 1.00 93.00 117 SER A N 1
ATOM 801 C CA . SER A 1 117 ? -19.176 2.923 31.051 1.00 93.00 117 SER A CA 1
ATOM 802 C C . SER A 1 117 ? -19.262 4.042 30.005 1.00 93.00 117 SER A C 1
ATOM 804 O O . SER A 1 117 ? -18.375 4.187 29.165 1.00 93.00 117 SER A O 1
ATOM 806 N N . ARG A 1 118 ? -20.299 4.892 30.075 1.00 92.25 118 ARG A N 1
ATOM 807 C CA . ARG A 1 118 ? -20.455 6.030 29.144 1.00 92.25 118 ARG A CA 1
ATOM 808 C C . ARG A 1 118 ? -19.229 6.946 29.127 1.00 92.25 118 ARG A C 1
ATOM 810 O O . ARG A 1 118 ? -18.849 7.415 28.060 1.00 92.25 118 ARG A O 1
ATOM 817 N N . THR A 1 119 ? -18.599 7.162 30.284 1.00 90.94 119 THR A N 1
ATOM 818 C CA . THR A 1 119 ? -17.365 7.948 30.399 1.00 90.94 119 THR A CA 1
ATOM 819 C C . THR A 1 119 ? -16.237 7.298 29.605 1.00 90.94 119 THR A C 1
ATOM 821 O O . THR A 1 119 ? -15.679 7.938 28.719 1.00 90.94 119 THR A O 1
ATOM 824 N N . VAL A 1 120 ? -15.959 6.010 29.834 1.00 91.06 120 VAL A N 1
ATOM 825 C CA . VAL A 1 120 ? -14.916 5.270 29.103 1.00 91.06 120 VAL A CA 1
ATOM 826 C C . VAL A 1 120 ? -15.212 5.252 27.603 1.00 91.06 120 VAL A C 1
ATOM 828 O O . VAL A 1 120 ? -14.334 5.578 26.811 1.00 91.06 120 VAL A O 1
ATOM 831 N N . ALA A 1 121 ? -16.453 4.968 27.203 1.00 91.56 121 ALA A N 1
ATOM 832 C CA . ALA A 1 121 ? -16.869 4.981 25.804 1.00 91.56 121 ALA A CA 1
ATOM 833 C C . ALA A 1 121 ? -16.657 6.358 25.149 1.00 91.56 121 ALA A C 1
ATOM 835 O O . ALA A 1 121 ? -16.155 6.430 24.030 1.00 91.56 121 ALA A O 1
ATOM 836 N N . SER A 1 122 ? -16.976 7.453 25.852 1.00 90.81 122 SER A N 1
ATOM 837 C CA . SER A 1 122 ? -16.771 8.819 25.350 1.00 90.81 122 SER A CA 1
ATOM 838 C C . SER A 1 122 ? -15.293 9.162 25.146 1.00 90.81 122 SER A C 1
ATOM 840 O O . SER A 1 122 ? -14.944 9.771 24.138 1.00 90.81 122 SER A O 1
ATOM 842 N N . GLN A 1 123 ? -14.421 8.707 26.049 1.00 90.38 123 GLN A N 1
ATOM 843 C CA . GLN A 1 123 ? -12.973 8.909 25.949 1.00 90.38 123 GLN A CA 1
ATOM 844 C C . GLN A 1 123 ? -12.363 8.022 24.855 1.00 90.38 123 GLN A C 1
ATOM 846 O O . GLN A 1 123 ? -11.476 8.448 24.115 1.00 90.38 123 GLN A O 1
ATOM 851 N N . LEU A 1 124 ? -12.893 6.807 24.681 1.00 90.75 124 LEU A N 1
ATOM 852 C CA . LEU A 1 124 ? -12.491 5.905 23.609 1.00 90.75 124 LEU A CA 1
ATOM 853 C C . LEU A 1 124 ? -12.824 6.451 22.222 1.00 90.75 124 LEU A C 1
ATOM 855 O O . LEU A 1 124 ? -12.100 6.110 21.298 1.00 90.75 124 LEU A O 1
ATOM 859 N N . LEU A 1 125 ? -13.842 7.301 22.036 1.00 89.19 125 LEU A N 1
ATOM 860 C CA . LEU A 1 125 ? -14.205 7.826 20.707 1.00 89.19 125 LEU A CA 1
ATOM 861 C C . LEU A 1 125 ? -13.016 8.452 19.962 1.00 89.19 125 LEU A C 1
ATOM 863 O O . LEU A 1 125 ? -12.873 8.241 18.757 1.00 89.19 125 LEU A O 1
ATOM 867 N N . PHE A 1 126 ? -12.136 9.169 20.668 1.00 84.56 126 PHE A N 1
ATOM 868 C CA . PHE A 1 126 ? -10.935 9.750 20.065 1.00 84.56 126 PHE A CA 1
ATOM 869 C C . PHE A 1 126 ? -9.936 8.667 19.628 1.00 84.56 126 PHE A C 1
ATOM 871 O O . PHE A 1 126 ? -9.432 8.686 18.502 1.00 84.56 126 PHE A O 1
ATOM 878 N N . ALA A 1 127 ? -9.709 7.669 20.487 1.00 90.44 127 ALA A N 1
ATOM 879 C CA . ALA A 1 127 ? -8.850 6.527 20.187 1.00 90.44 127 ALA A CA 1
ATOM 880 C C . ALA A 1 127 ? -9.438 5.629 19.085 1.00 90.44 127 ALA A C 1
ATOM 882 O O . ALA A 1 127 ? -8.697 5.096 18.263 1.00 90.44 127 ALA A O 1
ATOM 883 N N . MET A 1 128 ? -10.767 5.506 19.004 1.00 90.94 128 MET A N 1
ATOM 884 C CA . MET A 1 128 ? -11.463 4.633 18.059 1.00 90.94 128 MET A CA 1
ATOM 885 C C . MET A 1 128 ? -11.082 4.946 16.618 1.00 90.94 128 MET A C 1
ATOM 887 O O . MET A 1 128 ? -10.873 4.015 15.846 1.00 90.94 128 MET A O 1
ATOM 891 N N . ARG A 1 129 ? -10.931 6.224 16.249 1.00 91.69 129 ARG A N 1
ATOM 892 C CA . ARG A 1 129 ? -10.484 6.593 14.896 1.00 91.69 129 ARG A CA 1
ATOM 893 C C . ARG A 1 129 ? -9.121 5.976 14.566 1.00 91.69 129 ARG A C 1
ATOM 895 O O . ARG A 1 129 ? -8.957 5.421 13.482 1.00 91.69 129 ARG A O 1
ATOM 902 N N . GLN A 1 130 ? -8.167 6.035 15.496 1.00 91.94 130 GLN A N 1
ATOM 903 C CA . GLN A 1 130 ? -6.836 5.450 15.303 1.00 91.94 130 GLN A CA 1
ATOM 904 C C . GLN A 1 130 ? -6.870 3.921 15.336 1.00 91.94 130 GLN A C 1
ATOM 906 O O . GLN A 1 130 ? -6.195 3.294 14.528 1.00 91.94 130 GLN A O 1
ATOM 911 N N . LEU A 1 131 ? -7.703 3.319 16.190 1.00 93.56 131 LEU A N 1
ATOM 912 C CA . LEU A 1 131 ? -7.885 1.866 16.238 1.00 93.56 131 LEU A CA 1
ATOM 913 C C . LEU A 1 131 ? -8.457 1.324 14.922 1.00 93.56 131 LEU A C 1
ATOM 915 O O . LEU A 1 131 ? -7.911 0.384 14.351 1.00 93.56 131 LEU A O 1
ATOM 919 N N . TRP A 1 132 ? -9.507 1.954 14.384 1.00 95.62 132 TRP A N 1
ATOM 920 C CA . TRP A 1 132 ? -10.064 1.587 13.078 1.00 95.62 132 TRP A CA 1
ATOM 921 C C . TRP A 1 132 ? -9.048 1.760 11.952 1.00 95.62 132 TRP A C 1
ATOM 923 O O . TRP A 1 132 ? -8.932 0.873 11.107 1.00 95.62 132 TRP A O 1
ATOM 933 N N . ARG A 1 133 ? -8.281 2.857 11.959 1.00 95.62 133 ARG A N 1
ATOM 934 C CA . ARG A 1 133 ? -7.195 3.075 10.996 1.00 95.62 133 ARG A CA 1
ATOM 935 C C . ARG A 1 133 ? -6.126 1.988 11.091 1.00 95.62 133 ARG A C 1
ATOM 937 O O . ARG A 1 133 ? -5.737 1.450 10.061 1.00 95.62 133 ARG A O 1
ATOM 944 N N . ALA A 1 134 ? -5.669 1.656 12.297 1.00 94.38 134 ALA A N 1
ATOM 945 C CA . ALA A 1 134 ? -4.645 0.643 12.530 1.00 94.38 134 ALA A CA 1
ATOM 946 C C . ALA A 1 134 ? -5.118 -0.749 12.090 1.00 94.38 134 ALA A C 1
ATOM 948 O O . ALA A 1 134 ? -4.411 -1.421 11.342 1.00 94.38 134 ALA A O 1
ATOM 949 N N . MET A 1 135 ? -6.342 -1.149 12.452 1.00 95.06 135 MET A N 1
ATOM 950 C CA . MET A 1 135 ? -6.935 -2.406 11.981 1.00 95.06 135 MET A CA 1
ATOM 951 C C . MET A 1 135 ? -7.074 -2.443 10.455 1.00 95.06 135 MET A C 1
ATOM 953 O O . MET A 1 135 ? -6.793 -3.464 9.828 1.00 95.06 135 MET A O 1
ATOM 957 N N . TYR A 1 136 ? -7.519 -1.341 9.843 1.00 97.00 136 TYR A N 1
ATOM 958 C CA . TYR A 1 136 ? -7.642 -1.246 8.390 1.00 97.00 136 TYR A CA 1
ATOM 959 C C . TYR A 1 136 ? -6.270 -1.373 7.715 1.00 97.00 136 TYR A C 1
ATOM 961 O O . TYR A 1 136 ? -6.117 -2.164 6.788 1.00 97.00 136 TYR A O 1
ATOM 969 N N . ALA A 1 137 ? -5.263 -0.652 8.214 1.00 96.62 137 ALA A N 1
ATOM 970 C CA . ALA A 1 137 ? -3.893 -0.697 7.713 1.00 96.62 137 ALA A CA 1
ATOM 971 C C . ALA A 1 137 ? -3.238 -2.070 7.894 1.00 96.62 137 ALA A C 1
ATOM 973 O O . ALA A 1 137 ? -2.547 -2.526 6.990 1.00 96.62 137 ALA A O 1
ATOM 974 N N . GLY A 1 138 ? -3.499 -2.759 9.007 1.00 95.62 138 GLY A N 1
ATOM 975 C CA . GLY A 1 138 ? -3.013 -4.120 9.228 1.00 95.62 138 GLY A CA 1
ATOM 976 C C . GLY A 1 138 ? -3.615 -5.136 8.256 1.00 95.62 138 GLY A C 1
ATOM 977 O O . GLY A 1 138 ? -2.944 -6.089 7.867 1.00 95.62 138 GLY A O 1
ATOM 978 N N . ARG A 1 139 ? -4.867 -4.928 7.828 1.00 96.56 139 ARG A N 1
ATOM 979 C CA . ARG A 1 139 ? -5.569 -5.843 6.917 1.00 96.56 139 ARG A CA 1
ATOM 980 C C . ARG A 1 139 ? -5.332 -5.533 5.439 1.00 96.56 139 ARG A C 1
ATOM 982 O O . ARG A 1 139 ? -5.158 -6.448 4.643 1.00 96.56 139 ARG A O 1
ATOM 989 N N . TRP A 1 140 ? -5.317 -4.259 5.058 1.00 97.94 140 TRP A N 1
ATOM 990 C CA . TRP A 1 140 ? -5.133 -3.827 3.670 1.00 97.94 140 TRP A CA 1
ATOM 991 C C . TRP A 1 140 ? -4.108 -2.686 3.572 1.00 97.94 140 TRP A C 1
ATOM 993 O O . TRP A 1 140 ? -4.486 -1.542 3.296 1.00 97.94 140 TRP A O 1
ATOM 1003 N N . PRO A 1 141 ? -2.803 -2.972 3.756 1.00 97.44 141 PRO A N 1
ATOM 1004 C CA . PRO A 1 141 ? -1.770 -1.937 3.845 1.00 97.44 141 PRO A CA 1
ATOM 1005 C C . PRO A 1 141 ? -1.735 -0.999 2.631 1.00 97.44 141 PRO A C 1
ATOM 1007 O O . PRO A 1 141 ? -1.755 0.219 2.784 1.00 97.44 141 PRO A O 1
ATOM 1010 N N . ALA A 1 142 ? -1.776 -1.549 1.411 1.00 96.94 142 ALA A N 1
ATOM 1011 C CA . ALA A 1 142 ? -1.723 -0.753 0.182 1.00 96.94 142 ALA A CA 1
ATOM 1012 C C . ALA A 1 142 ? -2.948 0.165 0.002 1.00 96.94 142 ALA A C 1
ATOM 1014 O O . ALA A 1 142 ? -2.817 1.292 -0.476 1.00 96.94 142 ALA A O 1
ATOM 1015 N N . PHE A 1 143 ? -4.135 -0.294 0.419 1.00 97.62 143 PHE A N 1
ATOM 1016 C CA . PHE A 1 143 ? -5.351 0.523 0.422 1.00 97.62 143 PHE A CA 1
ATOM 1017 C C . PHE A 1 143 ? -5.222 1.647 1.451 1.00 97.62 143 PHE A C 1
ATOM 1019 O O . PHE A 1 143 ? -5.524 2.796 1.143 1.00 97.62 143 PHE A O 1
ATOM 1026 N N . ALA A 1 144 ? -4.753 1.327 2.660 1.00 97.31 144 ALA A N 1
ATOM 1027 C CA . ALA A 1 144 ? -4.578 2.303 3.727 1.00 97.31 144 ALA A CA 1
ATOM 1028 C C . ALA A 1 144 ? -3.625 3.427 3.309 1.00 97.31 144 ALA A C 1
ATOM 1030 O O . ALA A 1 144 ? -3.973 4.592 3.465 1.00 97.31 144 ALA A O 1
ATOM 1031 N N . ASP A 1 145 ? -2.486 3.093 2.704 1.00 95.31 145 ASP A N 1
ATOM 1032 C CA . ASP A 1 145 ? -1.535 4.066 2.158 1.00 95.31 145 ASP A CA 1
ATOM 1033 C C . ASP A 1 145 ? -2.191 5.037 1.169 1.00 95.31 145 ASP A C 1
ATOM 1035 O O . ASP A 1 145 ? -2.018 6.254 1.276 1.00 95.31 145 ASP A O 1
ATOM 1039 N N . SER A 1 146 ? -2.970 4.503 0.224 1.00 94.56 146 SER A N 1
ATOM 1040 C CA . SER A 1 146 ? -3.683 5.308 -0.770 1.00 94.56 146 SER A CA 1
ATOM 1041 C C . SER A 1 146 ? -4.733 6.217 -0.126 1.00 94.56 146 SER A C 1
ATOM 1043 O O . SER A 1 146 ? -4.820 7.399 -0.450 1.00 94.56 146 SER A O 1
ATOM 1045 N N . LEU A 1 147 ? -5.510 5.691 0.820 1.00 94.69 147 LEU A N 1
ATOM 1046 C CA . LEU A 1 147 ? -6.630 6.399 1.447 1.00 94.69 147 LEU A CA 1
ATOM 1047 C C . LEU A 1 147 ? -6.160 7.439 2.474 1.00 94.69 147 LEU A C 1
ATOM 1049 O O . LEU A 1 147 ? -6.761 8.505 2.583 1.00 94.69 147 LEU A O 1
ATOM 1053 N N . VAL A 1 148 ? -5.049 7.180 3.174 1.00 93.94 148 VAL A N 1
ATOM 1054 C CA . VAL A 1 148 ? -4.365 8.181 4.010 1.00 93.94 148 VAL A CA 1
ATOM 1055 C C . VAL A 1 148 ? -3.927 9.358 3.148 1.00 93.94 148 VAL A C 1
ATOM 1057 O O . VAL A 1 148 ? -4.165 10.504 3.517 1.00 93.94 148 VAL A O 1
ATOM 1060 N N . TYR A 1 149 ? -3.316 9.081 1.996 1.00 90.12 149 TYR A N 1
ATOM 1061 C CA . TYR A 1 149 ? -2.882 10.119 1.068 1.00 90.12 149 TYR A CA 1
ATOM 1062 C C . TYR A 1 149 ? -4.059 10.925 0.492 1.00 90.12 149 TYR A C 1
ATOM 1064 O O . TYR A 1 149 ? -3.937 12.127 0.282 1.00 90.12 149 TYR A O 1
ATOM 1072 N N . GLN A 1 150 ? -5.219 10.291 0.307 1.00 89.25 150 GLN A N 1
ATOM 1073 C CA . GLN A 1 150 ? -6.463 10.961 -0.087 1.00 89.25 150 GLN A CA 1
ATOM 1074 C C . GLN A 1 150 ? -7.150 11.729 1.061 1.00 89.25 150 GLN A C 1
ATOM 1076 O O . GLN A 1 150 ? -8.168 12.376 0.829 1.00 89.25 150 GLN A O 1
ATOM 1081 N N . GLY A 1 151 ? -6.624 11.673 2.289 1.00 92.31 151 GLY A N 1
ATOM 1082 C CA . GLY A 1 151 ? -7.177 12.390 3.440 1.00 92.31 151 GLY A CA 1
ATOM 1083 C C . GLY A 1 151 ? -8.436 11.758 4.041 1.00 92.31 151 GLY A C 1
ATOM 1084 O O . GLY A 1 151 ? -9.232 12.460 4.659 1.00 92.31 151 GLY A O 1
ATOM 1085 N N . VAL A 1 152 ? -8.646 10.447 3.872 1.00 92.81 152 VAL A N 1
ATOM 1086 C CA . VAL A 1 152 ? -9.825 9.761 4.424 1.00 92.81 152 VAL A CA 1
ATOM 1087 C C . VAL A 1 152 ? -9.784 9.726 5.955 1.00 92.81 152 VAL A C 1
ATOM 1089 O O . VAL A 1 152 ? -8.780 9.363 6.576 1.00 92.81 152 VAL A O 1
ATOM 1092 N N . GLU A 1 153 ? -10.913 10.075 6.573 1.00 92.62 153 GLU A N 1
ATOM 1093 C CA . GLU A 1 153 ? -11.039 10.164 8.030 1.00 92.62 153 GLU A CA 1
ATOM 1094 C C . GLU A 1 153 ? -11.926 9.076 8.649 1.00 92.62 153 GLU A C 1
ATOM 1096 O O . GLU A 1 153 ? -11.629 8.605 9.751 1.00 92.62 153 GLU A O 1
ATOM 1101 N N . ASP A 1 154 ? -12.989 8.652 7.955 1.00 95.50 154 ASP A N 1
ATOM 1102 C CA . ASP A 1 154 ? -13.942 7.655 8.459 1.00 95.50 154 ASP A CA 1
ATOM 1103 C C . ASP A 1 154 ? -13.505 6.221 8.125 1.00 95.50 154 ASP A C 1
ATOM 1105 O O . ASP A 1 154 ? -14.027 5.541 7.238 1.00 95.50 154 ASP A O 1
ATOM 1109 N N . TRP A 1 155 ? -12.524 5.742 8.887 1.00 95.75 155 TRP A N 1
ATOM 1110 C CA . TRP A 1 155 ? -11.977 4.391 8.752 1.00 95.75 155 TRP A CA 1
ATOM 1111 C C . TRP A 1 155 ? -12.988 3.285 9.068 1.00 95.75 155 TRP A C 1
ATOM 1113 O O . TRP A 1 155 ? -12.837 2.164 8.584 1.00 95.75 155 TRP A O 1
ATOM 1123 N N . ARG A 1 156 ? -14.030 3.573 9.857 1.00 95.62 156 ARG A N 1
ATOM 1124 C CA . ARG A 1 156 ? -15.055 2.585 10.213 1.00 95.62 156 ARG A CA 1
ATOM 1125 C C . ARG A 1 156 ? -15.985 2.321 9.034 1.00 95.62 156 ARG A C 1
ATOM 1127 O O . ARG A 1 156 ? -16.226 1.156 8.708 1.00 95.62 156 ARG A O 1
ATOM 1134 N N . ALA A 1 157 ? -16.512 3.378 8.414 1.00 96.12 157 ALA A N 1
ATOM 1135 C CA . ALA A 1 157 ? -17.325 3.245 7.208 1.00 96.12 157 ALA A CA 1
ATOM 1136 C C . ALA A 1 157 ? -16.513 2.587 6.087 1.00 96.12 157 ALA A C 1
ATOM 1138 O O . ALA A 1 157 ? -16.967 1.611 5.488 1.00 96.12 157 ALA A O 1
ATOM 1139 N N . LEU A 1 158 ? -15.263 3.024 5.911 1.00 97.00 158 LEU A N 1
ATOM 1140 C CA . LEU A 1 158 ? -14.357 2.479 4.907 1.00 97.00 158 LEU A CA 1
ATOM 1141 C C . LEU A 1 158 ? -14.079 0.985 5.103 1.00 97.00 158 LEU A C 1
ATOM 1143 O O . LEU A 1 158 ? -14.135 0.223 4.145 1.00 97.00 158 LEU A O 1
ATOM 1147 N N . TYR A 1 159 ? -13.852 0.528 6.340 1.00 97.25 159 TYR A N 1
ATOM 1148 C CA . TYR A 1 159 ? -13.672 -0.899 6.635 1.00 97.25 159 TYR A CA 1
ATOM 1149 C C . TYR A 1 159 ? -14.871 -1.730 6.160 1.00 97.25 159 TYR A C 1
ATOM 1151 O O . TYR A 1 159 ? -14.708 -2.795 5.560 1.00 97.25 159 TYR A O 1
ATOM 1159 N N . LYS A 1 160 ? -16.091 -1.235 6.405 1.00 96.75 160 LYS A N 1
ATOM 1160 C CA . LYS A 1 160 ? -17.325 -1.882 5.944 1.00 96.75 160 LYS A CA 1
ATOM 1161 C C . LYS A 1 160 ? -17.424 -1.869 4.418 1.00 96.75 160 LYS A C 1
ATOM 1163 O O . LYS A 1 160 ? -17.767 -2.893 3.832 1.00 96.75 160 LYS A O 1
ATOM 1168 N N . ASP A 1 161 ? -17.107 -0.749 3.779 1.00 97.56 161 ASP A N 1
ATOM 1169 C CA . ASP A 1 161 ? -17.174 -0.613 2.323 1.00 97.56 161 ASP A CA 1
ATOM 1170 C C . ASP A 1 161 ? -16.166 -1.507 1.605 1.00 97.56 161 ASP A C 1
ATOM 1172 O O . ASP A 1 161 ? -16.522 -2.146 0.614 1.00 97.56 161 ASP A O 1
ATOM 1176 N N . THR A 1 162 ? -14.954 -1.641 2.138 1.00 97.56 162 THR A N 1
ATOM 1177 C CA . THR A 1 162 ? -13.939 -2.562 1.618 1.00 97.56 162 THR A CA 1
ATOM 1178 C C . THR A 1 162 ? -14.371 -4.017 1.770 1.00 97.56 162 THR A C 1
ATOM 1180 O O . THR A 1 162 ? -14.272 -4.774 0.808 1.00 97.56 162 THR A O 1
ATOM 1183 N N . LEU A 1 163 ? -14.948 -4.416 2.913 1.00 97.06 163 LEU A N 1
ATOM 1184 C CA . LEU A 1 163 ? -15.511 -5.767 3.076 1.00 97.06 163 LEU A CA 1
ATOM 1185 C C . LEU A 1 163 ? -16.656 -6.067 2.103 1.00 97.06 163 LEU A C 1
ATOM 1187 O O . LEU A 1 163 ? -16.819 -7.209 1.679 1.00 97.06 163 LEU A O 1
ATOM 1191 N N . MET A 1 164 ? -17.457 -5.058 1.768 1.00 97.38 164 MET A N 1
ATOM 1192 C CA . MET A 1 164 ? -18.557 -5.182 0.813 1.00 97.38 164 MET A CA 1
ATOM 1193 C C . MET A 1 164 ? -18.103 -5.106 -0.654 1.00 97.38 164 MET A C 1
ATOM 1195 O O . MET A 1 164 ? -18.951 -5.181 -1.541 1.00 97.38 164 MET A O 1
ATOM 1199 N N . GLY A 1 165 ? -16.804 -4.926 -0.924 1.00 96.62 165 GLY A N 1
ATOM 1200 C CA . GLY A 1 165 ? -16.265 -4.748 -2.275 1.00 96.62 165 GLY A CA 1
ATOM 1201 C C . GLY A 1 165 ? -16.660 -3.430 -2.943 1.00 96.62 165 GLY A C 1
ATOM 1202 O O . GLY A 1 165 ? -16.633 -3.323 -4.166 1.00 96.62 165 GLY A O 1
ATOM 1203 N N . ARG A 1 166 ? -17.050 -2.425 -2.150 1.00 97.06 166 ARG A N 1
ATOM 1204 C CA . ARG A 1 166 ? -17.444 -1.089 -2.626 1.00 97.06 166 ARG A CA 1
ATOM 1205 C C . ARG A 1 166 ? -16.277 -0.105 -2.671 1.00 97.06 166 ARG A C 1
ATOM 1207 O O . ARG A 1 166 ? -16.340 0.862 -3.420 1.00 97.06 166 ARG A O 1
ATOM 1214 N N . CYS A 1 167 ? -15.219 -0.353 -1.900 1.00 96.88 167 CYS A N 1
ATOM 1215 C CA . CYS A 1 167 ? -13.997 0.444 -1.956 1.00 96.88 167 CYS A CA 1
ATOM 1216 C C . CYS A 1 167 ? -13.130 0.014 -3.149 1.00 96.88 167 CYS A C 1
ATOM 1218 O O . CYS A 1 167 ? -12.777 -1.161 -3.274 1.00 96.88 167 CYS A O 1
ATOM 1220 N N . GLU A 1 168 ? -12.776 0.972 -4.005 1.00 96.31 168 GLU A N 1
ATOM 1221 C CA . GLU A 1 168 ? -11.819 0.809 -5.099 1.00 96.31 168 GLU A CA 1
ATOM 1222 C C . GLU A 1 168 ? -10.657 1.787 -4.902 1.00 96.31 168 GLU A C 1
ATOM 1224 O O . GLU A 1 168 ? -10.870 2.967 -4.626 1.00 96.31 168 GLU A O 1
ATOM 1229 N N . CYS A 1 169 ? -9.423 1.309 -5.048 1.00 95.62 169 CYS A N 1
ATOM 1230 C CA . CYS A 1 169 ? -8.223 2.141 -4.988 1.00 95.62 169 CYS A CA 1
ATOM 1231 C C . CYS A 1 169 ? -7.418 2.026 -6.285 1.00 95.62 169 CYS A C 1
ATOM 1233 O O . CYS A 1 169 ? -7.318 0.949 -6.874 1.00 95.62 169 CYS A O 1
ATOM 1235 N N . MET A 1 170 ? -6.806 3.133 -6.707 1.00 93.00 170 MET A N 1
ATOM 1236 C CA . MET A 1 170 ? -5.777 3.125 -7.748 1.00 93.00 170 MET A CA 1
ATOM 1237 C C . MET A 1 170 ? -4.456 2.683 -7.123 1.00 93.00 170 MET A C 1
ATOM 1239 O O . MET A 1 170 ? -3.888 3.422 -6.320 1.00 93.00 170 MET A O 1
ATOM 1243 N N . LEU A 1 171 ? -3.992 1.485 -7.474 1.00 94.69 171 LEU A N 1
ATOM 1244 C CA . LEU A 1 171 ? -2.768 0.877 -6.951 1.00 94.69 171 LEU A CA 1
ATOM 1245 C C . LEU A 1 171 ? -1.885 0.378 -8.099 1.00 94.69 171 LEU A C 1
ATOM 1247 O O . LEU A 1 171 ? -2.346 0.144 -9.212 1.00 94.69 171 LEU A O 1
ATOM 1251 N N . GLU A 1 172 ? -0.614 0.174 -7.808 1.00 93.31 172 GLU A N 1
ATOM 1252 C CA . GLU A 1 172 ? 0.342 -0.554 -8.626 1.00 93.31 172 GLU A CA 1
ATOM 1253 C C . GLU A 1 172 ? 0.338 -2.034 -8.228 1.00 93.31 172 GLU A C 1
ATOM 1255 O O . GLU A 1 172 ? 0.361 -2.377 -7.043 1.00 93.31 172 GLU A O 1
ATOM 1260 N N . VAL A 1 173 ? 0.310 -2.910 -9.230 1.00 94.00 173 VAL A N 1
ATOM 1261 C CA . VAL A 1 173 ? 0.342 -4.364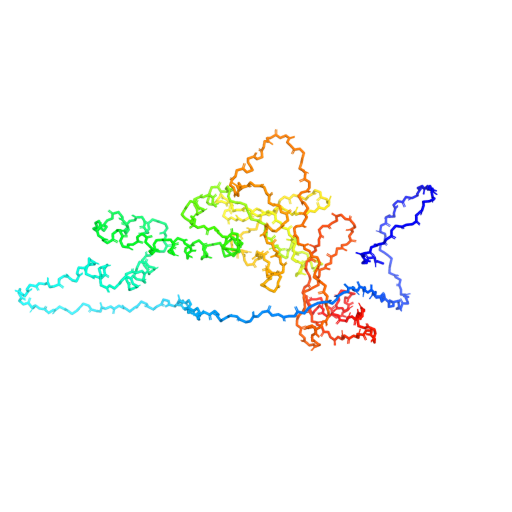 -9.068 1.00 94.00 173 VAL A CA 1
ATOM 1262 C C . VAL A 1 173 ? 1.635 -4.907 -9.658 1.00 94.00 173 VAL A C 1
ATOM 1264 O O . VAL A 1 173 ? 1.889 -4.733 -10.853 1.00 94.00 173 VAL A O 1
ATOM 1267 N N . PHE A 1 174 ? 2.418 -5.595 -8.834 1.00 91.94 174 PHE A N 1
ATOM 1268 C CA . PHE A 1 174 ? 3.631 -6.298 -9.242 1.00 91.94 174 PHE A CA 1
ATOM 1269 C C . PHE A 1 174 ? 3.336 -7.691 -9.805 1.00 91.94 174 PHE A C 1
ATOM 1271 O O . PHE A 1 174 ? 2.307 -8.309 -9.509 1.00 91.94 174 PHE A O 1
ATOM 1278 N N . ASP A 1 175 ? 4.276 -8.204 -10.599 1.00 88.69 175 ASP A N 1
ATOM 1279 C CA . ASP A 1 175 ? 4.301 -9.584 -11.104 1.00 88.69 175 ASP A CA 1
ATOM 1280 C C . ASP A 1 175 ? 3.024 -10.006 -11.842 1.00 88.69 175 ASP A C 1
ATOM 1282 O O . ASP A 1 175 ? 2.567 -11.150 -11.750 1.00 88.69 175 ASP A O 1
ATOM 1286 N N . ARG A 1 176 ? 2.428 -9.069 -12.589 1.00 82.94 176 ARG A N 1
ATOM 1287 C CA . ARG A 1 176 ? 1.288 -9.351 -13.467 1.00 82.94 176 ARG A CA 1
ATOM 1288 C C . ARG A 1 176 ? 1.592 -10.566 -14.359 1.00 82.94 176 ARG A C 1
ATOM 1290 O O . ARG A 1 176 ? 2.686 -10.692 -14.905 1.00 82.94 176 ARG A O 1
ATOM 1297 N N . GLU A 1 177 ? 0.608 -11.452 -14.529 1.00 77.00 177 GLU A N 1
ATOM 1298 C CA . GLU A 1 177 ? 0.697 -12.681 -15.347 1.00 77.00 177 GLU A CA 1
ATOM 1299 C C . GLU A 1 177 ? 1.777 -13.699 -14.918 1.00 77.00 177 GLU A C 1
ATOM 1301 O O . GLU A 1 177 ? 1.914 -14.730 -15.577 1.00 77.00 177 GLU A O 1
ATOM 1306 N N . LYS A 1 178 ? 2.541 -13.448 -13.839 1.00 79.38 178 LYS A N 1
ATOM 1307 C CA . LYS A 1 178 ? 3.649 -14.299 -13.352 1.00 79.38 178 LYS A CA 1
ATOM 1308 C C . LYS A 1 178 ? 4.651 -14.709 -14.448 1.00 79.38 178 LYS A C 1
ATOM 1310 O O . LYS A 1 178 ? 5.312 -15.742 -14.363 1.00 79.38 178 LYS A O 1
ATOM 1315 N N . LYS A 1 179 ? 4.768 -13.899 -15.502 1.00 80.62 179 LYS A N 1
ATOM 1316 C CA . LYS A 1 179 ? 5.704 -14.092 -16.616 1.00 80.62 179 LYS A CA 1
ATOM 1317 C C . LYS A 1 179 ? 6.988 -13.322 -16.331 1.00 80.62 179 LYS A C 1
ATOM 1319 O O . LYS A 1 179 ? 6.930 -12.180 -15.889 1.00 80.62 179 LYS A O 1
ATOM 1324 N N . LEU A 1 180 ? 8.140 -13.898 -16.680 1.00 73.38 180 LEU A N 1
ATOM 1325 C CA . LEU A 1 180 ? 9.455 -13.283 -16.438 1.00 73.38 180 LEU A CA 1
ATOM 1326 C C . LEU A 1 180 ? 9.562 -11.847 -16.974 1.00 73.38 180 LEU A C 1
ATOM 1328 O O . LEU A 1 180 ? 10.083 -10.986 -16.283 1.00 73.38 180 LEU A O 1
ATOM 1332 N N . GLY A 1 181 ? 9.019 -11.566 -18.163 1.00 71.06 181 GLY A N 1
ATOM 1333 C CA . GLY A 1 181 ? 9.061 -10.221 -18.760 1.00 71.06 181 GLY A CA 1
ATOM 1334 C C . GLY A 1 181 ? 8.216 -9.158 -18.045 1.00 71.06 181 GLY A C 1
ATOM 1335 O O . GLY A 1 181 ? 8.355 -7.981 -18.351 1.00 71.06 181 GLY A O 1
ATOM 1336 N N . PHE A 1 182 ? 7.349 -9.565 -17.116 1.00 74.50 182 PHE A N 1
ATOM 1337 C CA . PHE A 1 182 ? 6.549 -8.676 -16.268 1.00 74.50 182 PHE A CA 1
ATOM 1338 C C . PHE A 1 182 ? 6.987 -8.730 -14.804 1.00 74.50 182 PHE A C 1
ATOM 1340 O O . PHE A 1 182 ? 6.426 -8.011 -13.970 1.00 74.50 182 PHE A O 1
ATOM 1347 N N . SER A 1 183 ? 7.979 -9.567 -14.488 1.00 70.50 183 SER A N 1
ATOM 1348 C CA . SER A 1 183 ? 8.566 -9.608 -13.160 1.00 70.50 183 SER A CA 1
ATOM 1349 C C . SER A 1 183 ? 9.160 -8.236 -12.862 1.00 70.50 183 SER A C 1
ATOM 1351 O O . SER A 1 183 ? 9.844 -7.656 -13.702 1.00 70.50 183 SER A O 1
ATOM 1353 N N . MET A 1 184 ? 8.820 -7.680 -11.700 1.00 70.62 184 MET A N 1
ATOM 1354 C CA . MET A 1 184 ? 9.178 -6.315 -11.283 1.00 70.62 184 MET A CA 1
ATOM 1355 C C . MET A 1 184 ? 8.531 -5.159 -12.060 1.00 70.62 184 MET A C 1
ATOM 1357 O O . MET A 1 184 ? 8.814 -4.000 -11.747 1.00 70.62 184 MET A O 1
ATOM 1361 N N . SER A 1 185 ? 7.644 -5.438 -13.022 1.00 81.94 185 SER A N 1
ATOM 1362 C CA . SER A 1 185 ? 6.801 -4.386 -13.585 1.00 81.94 185 SER A CA 1
ATOM 1363 C C . SER A 1 185 ? 5.694 -4.036 -12.591 1.00 81.94 185 SER A C 1
ATOM 1365 O O . SER A 1 185 ? 4.928 -4.909 -12.181 1.00 81.94 185 SER A O 1
ATOM 1367 N N . ALA A 1 186 ? 5.614 -2.771 -12.184 1.00 89.12 186 ALA A N 1
ATOM 1368 C CA . ALA A 1 186 ? 4.495 -2.262 -11.398 1.00 89.12 186 ALA A CA 1
ATOM 1369 C C . ALA A 1 186 ? 3.465 -1.667 -12.365 1.00 89.12 186 ALA A C 1
ATOM 1371 O O . ALA A 1 186 ? 3.714 -0.638 -13.001 1.00 89.12 186 ALA A O 1
ATOM 1372 N N . MET A 1 187 ? 2.330 -2.349 -12.518 1.00 88.88 187 MET A N 1
ATOM 1373 C CA . MET A 1 187 ? 1.277 -1.958 -13.454 1.00 88.88 187 MET A CA 1
ATOM 1374 C C . MET A 1 187 ? 0.136 -1.266 -12.712 1.00 88.88 187 MET A C 1
ATOM 1376 O O . MET A 1 187 ? -0.386 -1.836 -11.753 1.00 88.88 187 MET A O 1
ATOM 1380 N N . PRO A 1 188 ? -0.311 -0.083 -13.155 1.00 91.00 188 PRO A N 1
ATOM 1381 C CA . PRO A 1 188 ? -1.424 0.587 -12.510 1.00 91.00 188 PRO A CA 1
ATOM 1382 C C . PRO A 1 188 ? -2.739 -0.162 -12.754 1.00 91.00 188 PRO A C 1
ATOM 1384 O O . PRO A 1 188 ? -3.076 -0.541 -13.881 1.00 91.00 188 PRO A O 1
ATOM 1387 N N . ALA A 1 189 ? -3.509 -0.345 -11.690 1.00 93.38 189 ALA A N 1
ATOM 1388 C CA . ALA A 1 189 ? -4.793 -1.016 -11.703 1.00 93.38 189 ALA A CA 1
ATOM 1389 C C . ALA A 1 189 ? -5.775 -0.355 -10.731 1.00 93.38 189 ALA A C 1
ATOM 1391 O O . ALA A 1 189 ? -5.405 0.194 -9.694 1.00 93.38 189 ALA A O 1
ATOM 1392 N N . ARG A 1 190 ? -7.057 -0.464 -11.068 1.00 94.69 190 ARG A N 1
ATOM 1393 C CA . ARG A 1 190 ? -8.161 -0.275 -10.130 1.00 94.69 190 ARG A CA 1
ATOM 1394 C C . ARG A 1 190 ? -8.328 -1.562 -9.341 1.00 94.69 190 ARG A C 1
ATOM 1396 O O . ARG A 1 190 ? -8.581 -2.609 -9.936 1.00 94.69 190 ARG A O 1
ATOM 1403 N N . VAL A 1 191 ? -8.151 -1.500 -8.031 1.00 97.44 191 VAL A N 1
ATOM 1404 C CA . VAL A 1 191 ? -8.147 -2.680 -7.168 1.00 97.44 191 VAL A CA 1
ATOM 1405 C C . VAL A 1 191 ? -9.292 -2.592 -6.173 1.00 97.44 191 VAL A C 1
ATOM 1407 O O . VAL A 1 191 ? -9.449 -1.587 -5.483 1.00 97.44 191 VAL A O 1
ATOM 1410 N N . GLN A 1 192 ? -10.075 -3.664 -6.087 1.00 98.31 192 GLN A N 1
ATOM 1411 C CA . GLN A 1 192 ? -11.129 -3.856 -5.090 1.00 98.31 192 GLN A CA 1
ATOM 1412 C C . GLN A 1 192 ? -10.817 -5.095 -4.254 1.00 98.31 192 GLN A C 1
ATOM 1414 O O . GLN A 1 192 ? -10.200 -6.032 -4.753 1.00 98.31 192 GLN A O 1
ATOM 1419 N N . TYR A 1 193 ? -11.245 -5.127 -2.996 1.00 98.44 193 TYR A N 1
ATOM 1420 C CA . TYR A 1 193 ? -11.210 -6.354 -2.201 1.00 98.44 193 TYR A CA 1
ATOM 1421 C C . TYR A 1 193 ? -12.533 -7.108 -2.355 1.00 98.44 193 TYR A C 1
ATOM 1423 O O . TYR A 1 193 ? -13.600 -6.515 -2.233 1.00 98.44 193 TYR A O 1
ATOM 1431 N N . ASP A 1 194 ? -12.473 -8.413 -2.602 1.00 98.31 194 ASP A N 1
ATOM 1432 C CA . ASP A 1 194 ? -13.642 -9.287 -2.643 1.00 98.31 194 ASP A CA 1
ATOM 1433 C C . ASP A 1 194 ? -13.538 -10.337 -1.530 1.00 98.31 194 ASP A C 1
ATOM 1435 O O . ASP A 1 194 ? -12.715 -11.259 -1.555 1.00 98.31 194 ASP A O 1
ATOM 1439 N N . ALA A 1 195 ? -14.412 -10.194 -0.531 1.00 97.31 195 ALA A N 1
ATOM 1440 C CA . ALA A 1 195 ? -14.474 -11.078 0.625 1.00 97.31 195 ALA A CA 1
ATOM 1441 C C . ALA A 1 195 ? -14.919 -12.511 0.277 1.00 97.31 195 ALA A C 1
ATOM 1443 O O . ALA A 1 195 ? -14.635 -13.428 1.048 1.00 97.31 195 ALA A O 1
ATOM 1444 N N . ARG A 1 196 ? -15.598 -12.738 -0.857 1.00 97.50 196 ARG A N 1
ATOM 1445 C CA . ARG A 1 196 ? -16.061 -14.078 -1.267 1.00 97.50 196 ARG A CA 1
ATOM 1446 C C . ARG A 1 196 ? -14.895 -14.958 -1.688 1.00 97.50 196 ARG A C 1
ATOM 1448 O O . ARG A 1 196 ? -14.838 -16.122 -1.309 1.00 97.50 196 ARG A O 1
ATOM 1455 N N . VAL A 1 197 ? -13.962 -14.381 -2.439 1.00 97.44 197 VAL A N 1
ATOM 1456 C CA . VAL A 1 197 ? -12.740 -15.058 -2.898 1.00 97.44 197 VAL A CA 1
ATOM 1457 C C . VAL A 1 197 ? -11.552 -14.830 -1.964 1.00 97.44 197 VAL A C 1
ATOM 1459 O O . VAL A 1 197 ? -10.478 -15.365 -2.218 1.00 97.44 197 VAL A O 1
ATOM 1462 N N . GLN A 1 198 ? -11.733 -14.046 -0.892 1.00 97.50 198 GLN A N 1
ATOM 1463 C CA . GLN A 1 198 ? -10.669 -13.655 0.039 1.00 97.50 198 GLN A CA 1
ATOM 1464 C C . GLN A 1 198 ? -9.437 -13.139 -0.721 1.00 97.50 198 GLN A C 1
ATOM 1466 O O . GLN A 1 198 ? -8.317 -13.622 -0.550 1.00 97.50 198 GLN A O 1
ATOM 1471 N N . GLY A 1 199 ? -9.655 -12.164 -1.602 1.00 98.00 199 GLY A N 1
ATOM 1472 C CA . GLY A 1 199 ? -8.617 -11.670 -2.497 1.00 98.00 199 GLY A CA 1
ATOM 1473 C C . GLY A 1 199 ? -8.915 -10.286 -3.045 1.00 98.00 199 GLY A C 1
ATOM 1474 O O . GLY A 1 199 ? -9.932 -9.669 -2.736 1.00 98.00 199 GLY A O 1
ATOM 1475 N N . TYR A 1 200 ? -7.995 -9.798 -3.859 1.00 98.19 200 TYR A N 1
ATOM 1476 C CA . TYR A 1 200 ? -8.092 -8.527 -4.549 1.00 98.19 200 TYR A CA 1
ATOM 1477 C C . TYR A 1 200 ? -8.446 -8.764 -6.011 1.00 98.19 200 TYR A C 1
ATOM 1479 O O . TYR A 1 200 ? -7.885 -9.645 -6.655 1.00 98.19 200 TYR A O 1
ATOM 1487 N N . VAL A 1 201 ? -9.356 -7.965 -6.548 1.00 97.81 201 VAL A N 1
ATOM 1488 C CA . VAL A 1 201 ? -9.717 -7.959 -7.963 1.00 97.81 201 VAL A CA 1
ATOM 1489 C C . VAL A 1 201 ? -9.064 -6.740 -8.597 1.00 97.81 201 VAL A C 1
ATOM 1491 O O . VAL A 1 201 ? -9.476 -5.609 -8.340 1.00 97.81 201 VAL A O 1
ATOM 1494 N N . ALA A 1 202 ? -8.027 -6.971 -9.399 1.00 96.75 202 ALA A N 1
ATOM 1495 C CA . ALA A 1 202 ? -7.267 -5.940 -10.089 1.00 96.75 202 ALA A CA 1
ATOM 1496 C C . ALA A 1 202 ? -7.751 -5.781 -11.536 1.00 96.75 202 ALA A C 1
ATOM 1498 O O . ALA A 1 202 ? -7.719 -6.718 -12.334 1.00 96.75 202 ALA A O 1
ATOM 1499 N N . ARG A 1 203 ? -8.180 -4.568 -11.891 1.00 94.88 203 ARG A N 1
ATOM 1500 C CA . ARG A 1 203 ? -8.547 -4.163 -13.252 1.00 94.88 203 ARG A CA 1
ATOM 1501 C C . ARG A 1 203 ? -7.476 -3.227 -13.792 1.00 94.88 203 ARG A C 1
ATOM 1503 O O . ARG A 1 203 ? -7.413 -2.057 -13.413 1.00 94.88 203 ARG A O 1
ATOM 1510 N N . TYR A 1 204 ? -6.616 -3.756 -14.650 1.00 91.12 204 TYR A N 1
ATOM 1511 C CA . TYR A 1 204 ? -5.495 -3.008 -15.207 1.00 91.12 204 TYR A CA 1
ATOM 1512 C C . TYR A 1 204 ? -5.965 -1.837 -16.061 1.00 91.12 204 TYR A C 1
ATOM 1514 O O . TYR A 1 204 ? -6.817 -1.997 -16.936 1.00 91.12 204 TYR A O 1
ATOM 1522 N N . LEU A 1 205 ? -5.351 -0.673 -15.855 1.00 87.88 205 LEU A N 1
ATOM 1523 C CA . LEU A 1 205 ? -5.388 0.366 -16.873 1.00 87.88 205 LEU A CA 1
ATOM 1524 C C . LEU A 1 205 ? -4.549 -0.155 -18.038 1.00 87.88 205 LEU A C 1
ATOM 1526 O O . LEU A 1 205 ? -3.415 -0.554 -17.827 1.00 87.88 205 LEU A O 1
ATOM 1530 N N . SER A 1 206 ? -5.096 -0.251 -19.244 1.00 82.88 206 SER A N 1
ATOM 1531 C CA . SER A 1 206 ? -4.391 -0.801 -20.405 1.00 82.88 206 SER A CA 1
ATOM 1532 C C . SER A 1 206 ? -5.043 -0.296 -21.685 1.00 82.88 206 SER A C 1
ATOM 1534 O O . SER A 1 206 ? -6.251 -0.072 -21.713 1.00 82.88 206 SER A O 1
ATOM 1536 N N . ALA A 1 207 ? -4.251 -0.133 -22.749 1.00 78.75 207 ALA A N 1
ATOM 1537 C CA . ALA A 1 207 ? -4.781 0.185 -24.078 1.00 78.75 207 ALA A CA 1
ATOM 1538 C C . ALA A 1 207 ? -5.645 -0.959 -24.635 1.00 78.75 207 ALA A C 1
ATOM 1540 O O . ALA A 1 207 ? -6.579 -0.737 -25.399 1.00 78.75 207 ALA A O 1
ATOM 1541 N N . SER A 1 208 ? -5.326 -2.193 -24.245 1.00 81.81 208 SER A N 1
ATOM 1542 C CA . SER A 1 208 ? -6.096 -3.387 -24.585 1.00 81.81 208 SER A CA 1
ATOM 1543 C C . SER A 1 208 ? -7.010 -3.775 -23.430 1.00 81.81 208 SER A C 1
ATOM 1545 O O . SER A 1 208 ? -6.600 -3.687 -22.270 1.00 81.81 208 SER A O 1
ATOM 1547 N N . ALA A 1 209 ? -8.212 -4.259 -23.747 1.00 84.75 209 ALA A N 1
ATOM 1548 C CA . ALA A 1 209 ? -9.101 -4.858 -22.761 1.00 84.75 209 ALA A CA 1
ATOM 1549 C C . ALA A 1 209 ? -8.444 -6.116 -22.181 1.00 84.75 209 ALA A C 1
ATOM 1551 O O . ALA A 1 209 ? -8.125 -7.057 -22.908 1.00 84.75 209 ALA A O 1
ATOM 1552 N N . LEU A 1 210 ? -8.224 -6.111 -20.870 1.00 87.69 210 LEU A N 1
ATOM 1553 C CA . LEU A 1 210 ? -7.658 -7.233 -20.135 1.00 87.69 210 LEU A CA 1
ATOM 1554 C C . LEU A 1 210 ? -8.706 -7.759 -19.156 1.00 87.69 210 LEU A C 1
ATOM 1556 O O . LEU A 1 210 ? -9.424 -6.952 -18.555 1.00 87.69 210 LEU A O 1
ATOM 1560 N N . PRO A 1 211 ? -8.808 -9.084 -18.974 1.00 93.50 211 PRO A N 1
ATOM 1561 C CA . PRO A 1 211 ? -9.661 -9.630 -17.933 1.00 93.50 211 PRO A CA 1
ATOM 1562 C C . PRO A 1 211 ? -9.155 -9.179 -16.550 1.00 93.50 211 PRO A C 1
ATOM 1564 O O . PRO A 1 211 ? -7.945 -9.005 -16.372 1.00 93.50 211 PRO A O 1
ATOM 1567 N N . PRO A 1 212 ? -10.049 -8.994 -15.562 1.00 95.56 212 PRO A N 1
ATOM 1568 C CA . PRO A 1 212 ? -9.635 -8.749 -14.185 1.00 95.56 212 PRO A CA 1
ATOM 1569 C C . PRO A 1 212 ? -8.769 -9.896 -13.645 1.00 95.56 212 PRO A C 1
ATOM 1571 O O . PRO A 1 212 ? -9.089 -11.065 -13.857 1.00 95.56 212 PRO A O 1
ATOM 1574 N N . GLU A 1 213 ? -7.700 -9.567 -12.921 1.00 95.69 213 GLU A N 1
ATOM 1575 C CA . GLU A 1 213 ? -6.871 -10.543 -12.205 1.00 95.69 213 GLU A CA 1
ATOM 1576 C C . GLU A 1 213 ? -7.353 -10.672 -10.757 1.00 95.69 213 GLU A C 1
ATOM 1578 O O . GLU A 1 213 ? -7.586 -9.670 -10.080 1.00 95.69 213 GLU A O 1
ATOM 1583 N N . THR A 1 214 ? -7.478 -11.905 -10.264 1.00 97.06 214 THR A N 1
ATOM 1584 C CA . THR A 1 214 ? -7.714 -12.173 -8.841 1.00 97.06 214 THR A CA 1
ATOM 1585 C C . THR A 1 214 ? -6.389 -12.472 -8.150 1.00 97.06 214 THR A C 1
ATOM 1587 O O . THR A 1 214 ? -5.753 -13.487 -8.425 1.00 97.06 214 THR A O 1
ATOM 1590 N N . ILE A 1 215 ? -5.987 -11.5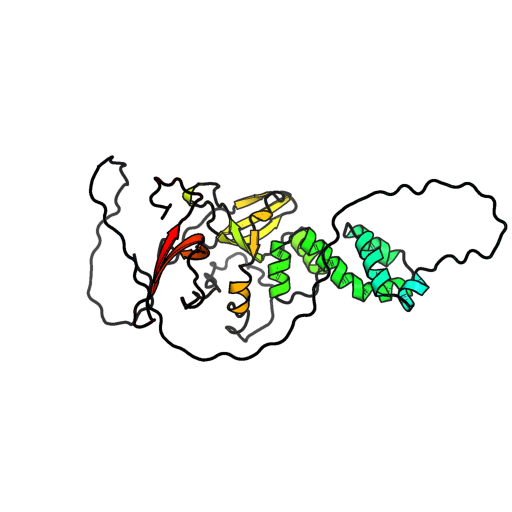99 -7.232 1.00 97.00 215 ILE A N 1
ATOM 1591 C CA . ILE A 1 215 ? -4.771 -11.717 -6.427 1.00 97.00 215 ILE A CA 1
ATOM 1592 C C . ILE A 1 215 ? -5.181 -12.254 -5.050 1.00 97.00 215 ILE A C 1
ATOM 1594 O O . ILE A 1 215 ? -5.945 -11.585 -4.350 1.00 97.00 215 ILE A O 1
ATOM 1598 N N . PRO A 1 216 ? -4.715 -13.440 -4.627 1.00 97.38 216 PRO A N 1
ATOM 1599 C CA . PRO A 1 216 ? -5.032 -13.973 -3.304 1.00 97.38 216 PRO A CA 1
ATOM 1600 C C . PRO A 1 216 ? -4.646 -13.000 -2.184 1.00 97.38 216 PRO A C 1
ATOM 1602 O O . PRO A 1 216 ? -3.646 -12.292 -2.296 1.00 97.38 216 PRO A O 1
ATOM 1605 N N . TYR A 1 217 ? -5.382 -12.992 -1.068 1.00 97.50 217 TYR A N 1
ATOM 1606 C CA . TYR A 1 217 ? -5.062 -12.109 0.064 1.00 97.50 217 TYR A CA 1
ATOM 1607 C C . TYR A 1 217 ? -3.623 -12.293 0.585 1.00 97.50 217 TYR A C 1
ATOM 1609 O O . TYR A 1 217 ? -2.959 -11.313 0.921 1.00 97.50 217 TYR A O 1
ATOM 1617 N N . SER A 1 218 ? -3.104 -13.526 0.570 1.00 97.00 218 SER A N 1
ATOM 1618 C CA . SER A 1 218 ? -1.712 -13.851 0.924 1.00 97.00 218 SER A CA 1
ATOM 1619 C C . SER A 1 218 ? -0.670 -13.215 -0.006 1.00 97.00 218 SER A C 1
ATOM 1621 O O . SER A 1 218 ? 0.479 -13.020 0.385 1.00 97.00 218 SER A O 1
ATOM 1623 N N . GLU A 1 219 ? -1.060 -12.863 -1.231 1.00 96.88 219 GLU A N 1
ATOM 1624 C CA . GLU A 1 219 ? -0.229 -12.154 -2.205 1.00 96.88 219 GLU A CA 1
ATOM 1625 C C . GLU A 1 219 ? -0.426 -10.625 -2.142 1.00 96.88 219 GLU A C 1
ATOM 1627 O O . GLU A 1 219 ? -0.019 -9.907 -3.052 1.00 96.88 219 GLU A O 1
ATOM 1632 N N . GLY A 1 220 ? -1.009 -10.088 -1.061 1.00 96.44 220 GLY A N 1
ATOM 1633 C CA . GLY A 1 220 ? -1.231 -8.644 -0.894 1.00 96.44 220 GLY A CA 1
ATOM 1634 C C . GLY A 1 220 ? 0.041 -7.786 -0.962 1.00 96.44 220 GLY A C 1
ATOM 1635 O O . GLY A 1 220 ? -0.042 -6.605 -1.283 1.00 96.44 220 GLY A O 1
ATOM 1636 N N . HIS A 1 221 ? 1.219 -8.381 -0.747 1.00 95.31 221 HIS A N 1
ATOM 1637 C CA . HIS A 1 221 ? 2.523 -7.732 -0.935 1.00 95.31 221 HIS A CA 1
ATOM 1638 C C . HIS A 1 221 ? 2.791 -7.298 -2.389 1.00 95.31 221 HIS A C 1
ATOM 1640 O O . HIS A 1 221 ? 3.651 -6.455 -2.623 1.00 95.31 221 HIS A O 1
ATOM 1646 N N . ARG A 1 222 ? 2.049 -7.842 -3.365 1.00 95.00 222 ARG A N 1
ATOM 1647 C CA . ARG A 1 222 ? 2.099 -7.423 -4.775 1.00 95.00 222 ARG A CA 1
ATOM 1648 C C . ARG A 1 222 ? 1.413 -6.082 -5.024 1.00 95.00 222 ARG A C 1
ATOM 1650 O O . ARG A 1 222 ? 1.491 -5.573 -6.137 1.00 95.00 222 ARG A O 1
ATOM 1657 N N . LEU A 1 223 ? 0.708 -5.533 -4.040 1.00 96.12 223 LEU A N 1
ATOM 1658 C CA . LEU A 1 223 ? 0.009 -4.262 -4.159 1.00 96.12 223 LEU A CA 1
ATOM 1659 C C . LEU A 1 223 ? 0.817 -3.150 -3.498 1.00 96.12 223 LEU A C 1
ATOM 1661 O O . LEU A 1 223 ? 1.260 -3.276 -2.358 1.00 96.12 223 LEU A O 1
ATOM 1665 N N . ARG A 1 224 ? 0.933 -2.019 -4.185 1.00 95.06 224 ARG A N 1
ATOM 1666 C CA . ARG A 1 224 ? 1.516 -0.783 -3.657 1.00 95.06 224 ARG A CA 1
ATOM 1667 C C . ARG A 1 224 ? 0.674 0.394 -4.115 1.00 95.06 224 ARG A C 1
ATOM 1669 O O . ARG A 1 224 ? 0.116 0.350 -5.196 1.00 95.06 224 ARG A O 1
ATOM 1676 N N . PHE A 1 225 ? 0.564 1.459 -3.324 1.00 92.12 225 PHE A N 1
ATOM 1677 C CA . PHE A 1 225 ? -0.098 2.677 -3.801 1.00 92.12 225 PHE A CA 1
ATOM 1678 C C . PHE A 1 225 ? 0.748 3.385 -4.872 1.00 92.12 225 PHE A C 1
ATOM 1680 O O . PHE A 1 225 ? 0.441 3.326 -6.055 1.00 92.12 225 PHE A O 1
ATOM 1687 N N . CYS A 1 226 ? 1.822 4.039 -4.444 1.00 86.50 226 CYS A N 1
ATOM 1688 C CA . CYS A 1 226 ? 2.900 4.548 -5.287 1.00 86.50 226 CYS A CA 1
ATOM 1689 C C . CYS A 1 226 ? 4.142 4.792 -4.405 1.00 86.50 226 CYS A C 1
ATOM 1691 O O . CYS A 1 226 ? 4.006 4.855 -3.168 1.00 86.50 226 CYS A O 1
ATOM 1693 N N . PRO A 1 227 ? 5.345 4.914 -4.995 1.00 84.00 227 PRO A N 1
ATOM 1694 C CA . PRO A 1 227 ? 6.572 5.232 -4.266 1.00 84.00 227 PRO A CA 1
ATOM 1695 C C . PRO A 1 227 ? 6.458 6.545 -3.491 1.00 84.00 227 PRO A C 1
ATOM 1697 O O . PRO A 1 227 ? 5.921 7.527 -4.003 1.00 84.00 227 PRO A O 1
ATOM 1700 N N . THR A 1 228 ? 7.005 6.601 -2.275 1.00 81.38 228 THR A N 1
ATOM 1701 C CA . THR A 1 228 ? 6.965 7.811 -1.433 1.00 81.38 228 THR A CA 1
ATOM 1702 C C . THR A 1 228 ? 7.586 9.027 -2.123 1.00 81.38 228 THR A C 1
ATOM 1704 O O . THR A 1 228 ? 7.022 10.112 -2.058 1.00 81.38 228 THR A O 1
ATOM 1707 N N . SER A 1 229 ? 8.684 8.837 -2.861 1.00 76.62 229 SER A N 1
ATOM 1708 C CA . SER A 1 229 ? 9.339 9.895 -3.645 1.00 76.62 229 SER A CA 1
ATOM 1709 C C . SER A 1 229 ? 8.446 10.475 -4.747 1.00 76.62 229 SER A C 1
ATOM 1711 O O . SER A 1 229 ? 8.558 11.654 -5.082 1.00 76.62 229 SER A O 1
ATOM 1713 N N . ALA A 1 230 ? 7.541 9.665 -5.303 1.00 77.88 230 ALA A N 1
ATOM 1714 C CA . ALA A 1 230 ? 6.558 10.123 -6.272 1.00 77.88 230 ALA A CA 1
ATOM 1715 C C . ALA A 1 230 ? 5.382 10.827 -5.579 1.00 77.88 230 ALA A C 1
ATOM 1717 O O . ALA A 1 230 ? 4.924 11.845 -6.085 1.00 77.88 230 ALA A O 1
ATOM 1718 N N . ARG A 1 231 ? 4.926 10.349 -4.408 1.00 81.81 231 ARG A N 1
ATOM 1719 C CA . ARG A 1 231 ? 3.755 10.891 -3.676 1.00 81.81 231 ARG A CA 1
ATOM 1720 C C . ARG A 1 231 ? 3.794 12.404 -3.490 1.00 81.81 231 ARG A C 1
ATOM 1722 O O . ARG A 1 231 ? 2.758 13.037 -3.635 1.00 81.81 231 ARG A O 1
ATOM 1729 N N . GLU A 1 232 ? 4.958 12.971 -3.181 1.00 77.56 232 GLU A N 1
ATOM 1730 C CA . GLU A 1 232 ? 5.122 14.418 -2.966 1.00 77.56 232 GLU A CA 1
ATOM 1731 C C . GLU A 1 232 ? 4.946 15.233 -4.253 1.00 77.56 232 GLU A C 1
ATOM 1733 O O . GLU A 1 232 ? 4.471 16.368 -4.232 1.00 77.56 232 GLU A O 1
ATOM 1738 N N . ARG A 1 233 ? 5.341 14.649 -5.387 1.00 74.06 233 ARG A N 1
ATOM 1739 C CA . ARG A 1 233 ? 5.282 15.287 -6.708 1.00 74.06 233 ARG A CA 1
ATOM 1740 C C . ARG A 1 233 ? 3.923 15.094 -7.368 1.00 74.06 233 ARG A C 1
ATOM 1742 O O . ARG A 1 233 ? 3.485 15.928 -8.157 1.00 74.06 233 ARG A O 1
ATOM 1749 N N . LEU A 1 234 ? 3.242 14.010 -7.020 1.00 65.94 234 LEU A N 1
ATOM 1750 C CA . LEU A 1 234 ? 1.845 13.793 -7.335 1.00 65.94 234 LEU A CA 1
ATOM 1751 C C . LEU A 1 234 ? 1.053 14.785 -6.488 1.00 65.94 234 LEU A C 1
ATOM 1753 O O . LEU A 1 234 ? 1.052 14.705 -5.270 1.00 65.94 234 LEU A O 1
ATOM 1757 N N . GLN A 1 235 ? 0.456 15.794 -7.111 1.00 64.31 235 GLN A N 1
ATOM 1758 C CA . GLN A 1 235 ? -0.380 16.767 -6.411 1.00 64.31 235 GLN A CA 1
ATOM 1759 C C . GLN A 1 235 ? -1.835 16.299 -6.547 1.00 64.31 235 GLN A C 1
ATOM 1761 O O . GLN A 1 235 ? -2.477 16.625 -7.553 1.00 64.31 235 GLN A O 1
ATOM 1766 N N . PRO A 1 236 ? -2.379 15.516 -5.593 1.00 55.12 236 PRO A N 1
ATOM 1767 C CA . PRO A 1 236 ? -3.749 15.051 -5.691 1.00 55.12 236 PRO A CA 1
ATOM 1768 C C . PRO A 1 236 ? -4.644 16.282 -5.506 1.00 55.12 236 PRO A C 1
ATOM 1770 O O . PRO A 1 236 ? -4.583 16.969 -4.491 1.00 55.12 236 PRO A O 1
ATOM 1773 N N . GLY A 1 237 ? -5.429 16.624 -6.524 1.00 50.09 237 GLY A N 1
ATOM 1774 C CA . GLY A 1 237 ? -6.435 17.685 -6.408 1.00 50.09 237 GLY A CA 1
ATOM 1775 C C . GLY A 1 237 ? -6.023 19.100 -6.828 1.00 50.09 237 GLY A C 1
ATOM 1776 O O . GLY A 1 237 ? -6.862 19.992 -6.754 1.00 50.09 237 GLY A O 1
ATOM 1777 N N . ARG A 1 238 ? -4.814 19.349 -7.354 1.00 48.62 238 ARG A N 1
ATOM 1778 C CA . ARG A 1 238 ? -4.511 20.672 -7.956 1.00 48.62 238 ARG A CA 1
ATOM 1779 C C . ARG A 1 238 ? -5.015 20.848 -9.392 1.00 48.62 238 ARG A C 1
ATOM 1781 O O . ARG A 1 238 ? -5.088 21.972 -9.873 1.00 48.62 238 ARG A O 1
ATOM 1788 N N . GLY A 1 239 ? -5.398 19.760 -10.061 1.00 45.06 239 GLY A N 1
ATOM 1789 C CA . GLY A 1 239 ? -5.853 19.777 -11.456 1.00 45.06 239 GLY A CA 1
ATOM 1790 C C . GLY A 1 239 ? -7.361 19.942 -11.678 1.00 45.06 239 GLY A C 1
ATOM 1791 O O . GLY A 1 239 ? -7.789 19.939 -12.826 1.00 45.06 239 GLY A O 1
ATOM 1792 N N . GLY A 1 240 ? -8.183 20.064 -10.632 1.00 42.50 240 GLY A N 1
ATOM 1793 C CA . GLY A 1 240 ? -9.637 20.098 -10.806 1.00 42.50 240 GLY A CA 1
ATOM 1794 C C . GLY A 1 240 ? -10.367 20.615 -9.582 1.00 42.50 240 GLY A C 1
ATOM 1795 O O . GLY A 1 240 ? -10.988 19.852 -8.850 1.00 42.50 240 GLY A O 1
ATOM 1796 N N . ALA A 1 241 ? -10.301 21.923 -9.361 1.00 40.56 241 ALA A N 1
ATOM 1797 C CA . ALA A 1 241 ? -11.240 22.608 -8.490 1.00 40.56 241 ALA A CA 1
ATOM 1798 C C . ALA A 1 241 ? -12.649 22.535 -9.107 1.00 40.56 241 ALA A C 1
ATOM 1800 O O . ALA A 1 241 ? -13.022 23.418 -9.870 1.00 40.56 241 ALA A O 1
ATOM 1801 N N . ALA A 1 242 ? -13.408 21.476 -8.812 1.00 39.38 242 ALA A N 1
ATOM 1802 C CA . ALA A 1 242 ? -14.873 21.487 -8.799 1.00 39.38 242 ALA A CA 1
ATOM 1803 C C . ALA A 1 242 ? -15.433 20.173 -8.222 1.00 39.38 242 ALA A C 1
ATOM 1805 O O . ALA A 1 242 ? -15.521 19.170 -8.920 1.00 39.38 242 ALA A O 1
ATOM 1806 N N . GLY A 1 243 ? -15.880 20.228 -6.964 1.00 38.38 243 GLY A N 1
ATOM 1807 C CA . GLY A 1 243 ? -16.902 19.326 -6.423 1.00 38.38 243 GLY A CA 1
ATOM 1808 C C . GLY A 1 243 ? -16.371 18.090 -5.706 1.00 38.38 243 GLY A C 1
ATOM 1809 O O . GLY A 1 243 ? -15.961 17.118 -6.328 1.00 38.38 243 GLY A O 1
ATOM 1810 N N . GLY A 1 244 ? -16.419 18.124 -4.375 1.00 42.03 244 GLY A N 1
ATOM 1811 C CA . GLY A 1 244 ? -16.063 17.002 -3.520 1.00 42.03 244 GLY A CA 1
ATOM 1812 C C . GLY A 1 244 ? -17.125 15.914 -3.564 1.00 42.03 244 GLY A C 1
ATOM 1813 O O . GLY A 1 244 ? -18.109 15.976 -2.834 1.00 42.03 244 GLY A O 1
ATOM 1814 N N . ASP A 1 245 ? -16.881 14.904 -4.388 1.00 42.38 245 ASP A N 1
ATOM 1815 C CA . ASP A 1 245 ? -17.563 13.621 -4.298 1.00 42.38 245 ASP A CA 1
ATOM 1816 C C . ASP A 1 245 ? -16.548 12.490 -4.498 1.00 42.38 245 ASP A C 1
ATOM 1818 O O . ASP A 1 245 ? -16.453 11.840 -5.536 1.00 42.38 245 ASP A O 1
ATOM 1822 N N . CYS A 1 246 ? -15.718 12.282 -3.477 1.00 40.97 246 CYS A N 1
ATOM 1823 C CA . CYS A 1 246 ? -14.822 11.133 -3.373 1.00 40.97 246 CYS A CA 1
ATOM 1824 C C . CYS A 1 246 ? -15.566 9.831 -2.999 1.00 40.97 246 CYS A C 1
ATOM 1826 O O . CYS A 1 246 ? -14.923 8.859 -2.611 1.00 40.97 246 CYS A O 1
ATOM 1828 N N . GLY A 1 247 ? -16.902 9.783 -3.119 1.00 42.38 247 GLY A N 1
ATOM 1829 C CA . GLY A 1 247 ? -17.707 8.669 -2.616 1.00 42.38 247 GLY A CA 1
ATOM 1830 C C . GLY A 1 247 ? -18.774 8.099 -3.550 1.00 42.38 247 GLY A C 1
ATOM 1831 O O . GLY A 1 247 ? -19.143 6.943 -3.352 1.00 42.38 247 GLY A O 1
ATOM 1832 N N . GLN A 1 248 ? -19.290 8.825 -4.548 1.00 41.09 248 GLN A N 1
ATOM 1833 C CA . GLN A 1 248 ? -20.447 8.340 -5.322 1.00 41.09 248 GLN A CA 1
ATOM 1834 C C . GLN A 1 248 ? -20.336 8.527 -6.838 1.00 41.09 248 GLN A C 1
ATOM 1836 O O . GLN A 1 248 ? -21.287 8.892 -7.523 1.00 41.09 248 GLN A O 1
ATOM 1841 N N . GLY A 1 249 ? -19.217 8.095 -7.416 1.00 39.09 249 GLY A N 1
ATOM 1842 C CA . GLY A 1 249 ? -19.210 7.641 -8.807 1.00 39.09 249 GLY A CA 1
ATOM 1843 C C . GLY A 1 249 ? -19.938 6.300 -8.954 1.00 39.09 249 GLY A C 1
ATOM 1844 O O . GLY A 1 249 ? -19.311 5.302 -9.302 1.00 39.09 249 GLY A O 1
ATOM 1845 N N . LEU A 1 250 ? -21.243 6.247 -8.654 1.00 41.44 250 LEU A N 1
ATOM 1846 C CA . LEU A 1 250 ? -22.112 5.140 -9.050 1.00 41.44 250 LEU A CA 1
ATOM 1847 C C . LEU A 1 250 ? -22.078 5.072 -10.576 1.00 41.44 250 LEU A C 1
ATOM 1849 O O . LEU A 1 250 ? -22.726 5.855 -11.269 1.00 41.44 250 LEU A O 1
ATOM 1853 N N . ALA A 1 251 ? -21.274 4.146 -11.092 1.00 41.44 251 ALA A N 1
ATOM 1854 C CA . ALA A 1 251 ? -21.271 3.769 -12.489 1.00 41.44 251 ALA A CA 1
ATOM 1855 C C . ALA A 1 251 ? -22.705 3.401 -12.894 1.00 41.44 251 ALA A C 1
ATOM 1857 O O . ALA A 1 251 ? -23.207 2.328 -12.556 1.00 41.44 251 ALA A O 1
ATOM 1858 N N . GLY A 1 252 ? -23.380 4.307 -13.601 1.00 40.06 252 GLY A N 1
ATOM 1859 C CA . GLY A 1 252 ? -24.598 3.965 -14.317 1.00 40.06 252 GLY A CA 1
ATOM 1860 C C . GLY A 1 252 ? -24.281 2.822 -15.292 1.00 40.06 252 GLY A C 1
ATOM 1861 O O . GLY A 1 252 ? -23.259 2.892 -15.988 1.00 40.06 252 GLY A O 1
ATOM 1862 N N . PRO A 1 253 ? -25.103 1.761 -15.355 1.00 44.59 253 PRO A N 1
ATOM 1863 C CA . PRO A 1 253 ? -24.885 0.651 -16.272 1.00 44.59 253 PRO A CA 1
ATOM 1864 C C . PRO A 1 253 ? -25.127 1.142 -17.707 1.00 44.59 253 PRO A C 1
ATOM 1866 O O . PRO A 1 253 ? -26.258 1.165 -18.177 1.00 44.59 253 PRO A O 1
ATOM 1869 N N . GLY A 1 254 ? -24.075 1.596 -18.392 1.00 49.84 254 GLY A N 1
ATOM 1870 C CA . GLY A 1 254 ? -24.152 1.997 -19.803 1.00 49.84 254 GLY A CA 1
ATOM 1871 C C . GLY A 1 254 ? -23.241 3.145 -20.242 1.00 49.84 254 GLY A C 1
ATOM 1872 O O . GLY A 1 254 ? -23.149 3.408 -21.438 1.00 49.84 254 GLY A O 1
ATOM 1873 N N . GLY A 1 255 ? -22.543 3.824 -19.327 1.00 44.12 255 GLY A N 1
ATOM 1874 C CA . GLY A 1 255 ? -21.582 4.863 -19.704 1.00 44.12 255 GLY A CA 1
ATOM 1875 C C . GLY A 1 255 ? -20.304 4.252 -20.273 1.00 44.12 255 GLY A C 1
ATOM 1876 O O . GLY A 1 255 ? -19.565 3.596 -19.540 1.00 44.12 255 GLY A O 1
ATOM 1877 N N . ALA A 1 256 ? -20.034 4.466 -21.565 1.00 48.94 256 ALA A N 1
ATOM 1878 C CA . ALA A 1 256 ? -18.739 4.166 -22.170 1.00 48.94 256 ALA A CA 1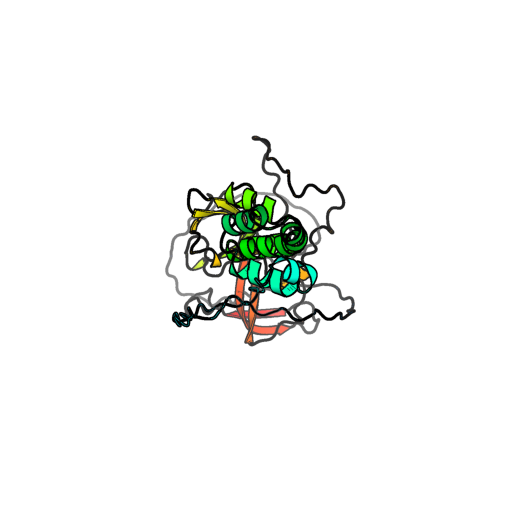
ATOM 1879 C C . ALA A 1 256 ? -17.632 4.740 -21.277 1.00 48.94 256 ALA A C 1
ATOM 1881 O O . ALA A 1 256 ? -17.666 5.925 -20.946 1.00 48.94 256 ALA A O 1
ATOM 1882 N N . ALA A 1 257 ? -16.704 3.884 -20.842 1.00 49.00 257 ALA A N 1
ATOM 1883 C CA . ALA A 1 257 ? -15.634 4.251 -19.927 1.00 49.00 257 ALA A CA 1
ATOM 1884 C C . ALA A 1 257 ? -14.817 5.394 -20.540 1.00 49.00 257 ALA A C 1
ATOM 1886 O O . ALA A 1 257 ? -13.946 5.171 -21.381 1.00 49.00 257 ALA A O 1
ATOM 1887 N N . VAL A 1 258 ? -15.119 6.631 -20.141 1.00 52.47 258 VAL A N 1
ATOM 1888 C CA . VAL A 1 258 ? -14.275 7.779 -20.446 1.00 52.47 258 VAL A CA 1
ATOM 1889 C C . VAL A 1 258 ? -12.941 7.451 -19.802 1.00 52.47 258 VAL A C 1
ATOM 1891 O O . VAL A 1 258 ? -12.867 7.293 -18.583 1.00 52.47 258 VAL A O 1
ATOM 1894 N N . ALA A 1 259 ? -11.919 7.246 -20.634 1.00 52.31 259 ALA A N 1
ATOM 1895 C CA . ALA A 1 259 ? -10.579 6.918 -20.187 1.00 52.31 259 ALA A CA 1
ATOM 1896 C C . ALA A 1 259 ? -10.117 8.033 -19.247 1.00 52.31 259 ALA A C 1
ATOM 1898 O O . ALA A 1 259 ? -9.728 9.111 -19.692 1.00 52.31 259 ALA A O 1
ATOM 1899 N N . THR A 1 260 ? -10.228 7.800 -17.939 1.00 52.75 260 THR A N 1
ATOM 1900 C CA . THR A 1 260 ? -9.733 8.737 -16.939 1.00 52.75 260 THR A CA 1
ATOM 1901 C C . THR A 1 260 ? -8.237 8.880 -17.194 1.00 52.75 260 THR A C 1
ATOM 1903 O O . THR A 1 260 ? -7.543 7.855 -17.147 1.00 52.75 260 THR A O 1
ATOM 1906 N N . PRO A 1 261 ? -7.743 10.086 -17.530 1.00 60.62 261 PRO A N 1
ATOM 1907 C CA . PRO A 1 261 ? -6.341 10.281 -17.854 1.00 60.62 261 PRO A CA 1
ATOM 1908 C C . PRO A 1 261 ? -5.499 9.790 -16.682 1.00 60.62 261 PRO A C 1
ATOM 1910 O O . PRO A 1 261 ? -5.828 10.040 -15.522 1.00 60.62 261 PRO A O 1
ATOM 1913 N N . TYR A 1 262 ? -4.446 9.037 -16.996 1.00 55.62 262 TYR A N 1
ATOM 1914 C CA . TYR A 1 262 ? -3.521 8.525 -15.995 1.00 55.62 262 TYR A CA 1
ATOM 1915 C C . TYR A 1 262 ? -2.994 9.711 -15.169 1.00 55.62 262 TYR A C 1
ATOM 1917 O O . TYR A 1 262 ? -2.372 10.601 -15.749 1.00 55.62 262 TYR A O 1
ATOM 1925 N N . PRO A 1 263 ? -3.269 9.781 -13.854 1.00 58.44 263 PRO A N 1
ATOM 1926 C CA . PRO A 1 263 ? -3.106 11.021 -13.092 1.00 58.44 263 PRO A CA 1
ATOM 1927 C C . PRO A 1 263 ? -1.644 11.340 -12.740 1.00 58.44 263 PRO A C 1
ATOM 1929 O O . PRO A 1 263 ? -1.374 12.344 -12.087 1.00 58.44 263 PRO A O 1
ATOM 1932 N N . TYR A 1 264 ? -0.699 10.492 -13.148 1.00 57.16 264 TYR A N 1
ATOM 1933 C CA . TYR A 1 264 ? 0.703 10.589 -12.762 1.00 57.16 264 TYR A CA 1
ATOM 1934 C C . TYR A 1 264 ? 1.514 11.263 -13.879 1.00 57.16 264 TYR A C 1
ATOM 1936 O O . TYR A 1 264 ? 1.554 10.771 -15.009 1.00 57.16 264 TYR A O 1
ATOM 1944 N N . GLN A 1 265 ? 2.150 12.395 -13.561 1.00 57.94 265 GLN A N 1
ATOM 1945 C CA . GLN A 1 265 ? 3.086 13.086 -14.454 1.00 57.94 265 GLN A CA 1
ATOM 1946 C C . GLN A 1 265 ? 4.433 12.354 -14.518 1.00 57.94 265 GLN A C 1
ATOM 1948 O O . GLN A 1 265 ? 4.863 11.737 -13.541 1.00 57.94 265 GLN A O 1
ATOM 1953 N N . VAL A 1 266 ? 5.103 12.458 -15.669 1.00 59.12 266 VAL A N 1
ATOM 1954 C CA . VAL A 1 266 ? 6.498 12.030 -15.835 1.00 59.12 266 VAL A CA 1
ATOM 1955 C C . VAL A 1 266 ? 7.366 12.942 -14.973 1.00 59.12 266 VAL A C 1
ATOM 1957 O O . VAL A 1 266 ? 7.277 14.163 -15.079 1.00 59.12 266 VAL A O 1
ATOM 1960 N N . LEU A 1 267 ? 8.172 12.355 -14.091 1.00 58.84 267 LEU A N 1
ATOM 1961 C CA . LEU A 1 267 ? 9.113 13.118 -13.282 1.00 58.84 267 LEU A CA 1
ATOM 1962 C C . LEU A 1 267 ? 10.303 13.532 -14.151 1.00 58.84 267 LEU A C 1
ATOM 1964 O O . LEU A 1 267 ? 10.950 12.681 -14.757 1.00 58.84 267 LEU A O 1
ATOM 1968 N N . GLU A 1 268 ? 10.588 14.829 -14.195 1.00 69.31 268 GLU A N 1
ATOM 1969 C CA . GLU A 1 268 ? 11.741 15.389 -14.901 1.00 69.31 268 GLU A CA 1
ATOM 1970 C C . GLU A 1 268 ? 12.919 15.594 -13.928 1.00 69.31 268 GLU A C 1
ATOM 1972 O O . GLU A 1 268 ? 12.712 15.801 -12.726 1.00 69.31 268 GLU A O 1
ATOM 1977 N N . GLY A 1 269 ? 14.151 15.506 -14.447 1.00 72.19 269 GLY A N 1
ATOM 1978 C CA . GLY A 1 269 ? 15.396 15.726 -13.695 1.00 72.19 269 GLY A CA 1
ATOM 1979 C C . GLY A 1 269 ? 16.300 14.490 -13.564 1.00 72.19 269 GLY A C 1
ATOM 1980 O O . GLY A 1 269 ? 15.833 13.354 -13.488 1.00 72.19 269 GLY A O 1
ATOM 1981 N N . VAL A 1 270 ? 17.618 14.715 -13.555 1.00 81.88 270 VAL A N 1
ATOM 1982 C CA . VAL A 1 270 ? 18.680 13.686 -13.421 1.00 81.88 270 VAL A CA 1
ATOM 1983 C C . VAL A 1 270 ? 19.686 14.019 -12.311 1.00 81.88 270 VAL A C 1
ATOM 1985 O O . VAL A 1 270 ? 20.745 13.391 -12.195 1.00 81.88 270 VAL A O 1
ATOM 1988 N N . GLU A 1 271 ? 19.395 15.045 -11.519 1.00 83.75 271 GLU A N 1
ATOM 1989 C CA . GLU A 1 271 ? 20.298 15.658 -10.546 1.00 83.75 271 GLU A CA 1
ATOM 1990 C C . GLU A 1 271 ? 20.550 14.718 -9.366 1.00 83.75 271 GLU A C 1
ATOM 1992 O O . GLU A 1 271 ? 21.693 14.543 -8.949 1.00 83.75 271 GLU A O 1
ATOM 1997 N N . ASP A 1 272 ? 19.498 14.042 -8.901 1.00 83.62 272 ASP A N 1
ATOM 1998 C CA . ASP A 1 272 ? 19.546 13.168 -7.726 1.00 83.62 272 ASP A CA 1
ATOM 1999 C C . ASP A 1 272 ? 19.979 11.724 -8.060 1.00 83.62 272 ASP A C 1
ATOM 2001 O O . ASP A 1 272 ? 20.114 10.890 -7.166 1.00 83.62 272 ASP A O 1
ATOM 2005 N N . LEU A 1 273 ? 20.222 11.408 -9.339 1.00 88.38 273 LEU A N 1
ATOM 2006 C CA . LEU A 1 273 ? 20.642 10.070 -9.758 1.00 88.38 273 LEU A CA 1
ATOM 2007 C C . LEU A 1 273 ? 22.110 9.804 -9.390 1.00 88.38 273 LEU A C 1
ATOM 2009 O O . LEU A 1 273 ? 23.022 10.511 -9.836 1.00 88.38 273 LEU A O 1
ATOM 2013 N N . GLN A 1 274 ? 22.339 8.743 -8.613 1.00 92.44 274 GLN A N 1
ATOM 2014 C CA . GLN A 1 274 ? 23.667 8.299 -8.190 1.00 92.44 274 GLN A CA 1
ATOM 2015 C C . GLN A 1 274 ? 23.960 6.890 -8.708 1.00 92.44 274 GLN A C 1
ATOM 2017 O O . GLN A 1 274 ? 23.185 5.957 -8.492 1.00 92.44 274 GLN A O 1
ATOM 2022 N N . VAL A 1 275 ? 25.103 6.732 -9.377 1.00 95.56 275 VAL A N 1
ATOM 2023 C CA . VAL A 1 275 ? 25.594 5.420 -9.814 1.00 95.56 275 VAL A CA 1
ATOM 2024 C C . VAL A 1 275 ? 25.754 4.496 -8.602 1.00 95.56 275 VAL A C 1
ATOM 2026 O O . VAL A 1 275 ? 26.231 4.907 -7.547 1.00 95.56 275 VAL A O 1
ATOM 2029 N N . GLY A 1 276 ? 25.334 3.245 -8.759 1.00 94.25 276 GLY A N 1
ATOM 2030 C CA . GLY A 1 276 ? 25.287 2.221 -7.725 1.00 94.25 276 GLY A CA 1
ATOM 2031 C C . GLY A 1 276 ? 23.950 2.138 -6.984 1.00 94.25 276 GLY A C 1
ATOM 2032 O O . GLY A 1 276 ? 23.720 1.134 -6.307 1.00 94.25 276 GLY A O 1
ATOM 2033 N N . GLN A 1 277 ? 23.055 3.123 -7.117 1.00 93.31 277 GLN A N 1
ATOM 2034 C CA . GLN A 1 277 ? 21.751 3.111 -6.447 1.00 93.31 277 GLN A CA 1
ATOM 2035 C C . GLN A 1 277 ? 20.657 2.407 -7.257 1.00 93.31 277 GLN A C 1
ATOM 2037 O O . GLN A 1 277 ? 20.737 2.273 -8.478 1.00 93.31 277 GLN A O 1
ATOM 2042 N N . GLY A 1 278 ? 19.615 1.963 -6.552 1.00 90.19 278 GLY A N 1
ATOM 2043 C CA . GLY A 1 278 ? 18.384 1.487 -7.172 1.00 90.19 278 GLY A CA 1
ATOM 2044 C C . GLY A 1 278 ? 17.576 2.642 -7.763 1.00 90.19 278 GLY A C 1
ATOM 2045 O O . GLY A 1 278 ? 17.429 3.682 -7.126 1.00 90.19 278 GLY A O 1
ATOM 2046 N N . VAL A 1 279 ? 17.038 2.446 -8.961 1.00 90.38 279 VAL A N 1
ATOM 2047 C CA . VAL A 1 279 ? 16.224 3.417 -9.696 1.00 90.38 279 VAL A CA 1
ATOM 2048 C C . VAL A 1 279 ? 14.941 2.760 -10.190 1.00 90.38 279 VAL A C 1
ATOM 2050 O O . VAL A 1 279 ? 14.930 1.578 -10.533 1.00 90.38 279 VAL A O 1
ATOM 2053 N N . GLU A 1 280 ? 13.857 3.530 -10.244 1.00 86.69 280 GLU A N 1
ATOM 2054 C CA . GLU A 1 280 ? 12.611 3.122 -10.891 1.00 86.69 280 GLU A CA 1
ATOM 2055 C C . GLU A 1 280 ? 12.456 3.876 -12.215 1.00 86.69 280 GLU A C 1
ATOM 2057 O O . GLU A 1 280 ? 12.424 5.105 -12.255 1.00 86.69 280 GLU A O 1
ATOM 2062 N N . LEU A 1 281 ? 12.378 3.126 -13.309 1.00 85.12 281 LEU A N 1
ATOM 2063 C CA . LEU A 1 281 ? 12.172 3.618 -14.661 1.00 85.12 281 LEU A CA 1
ATOM 2064 C C . LEU A 1 281 ? 10.693 3.531 -15.017 1.00 85.12 281 LEU A C 1
ATOM 2066 O O . LEU A 1 281 ? 10.091 2.461 -14.957 1.00 85.12 281 LEU A O 1
ATOM 2070 N N . GLN A 1 282 ? 10.129 4.645 -15.467 1.00 81.38 282 GLN A N 1
ATOM 2071 C CA . GLN A 1 282 ? 8.802 4.662 -16.054 1.00 81.38 282 GLN A CA 1
ATOM 2072 C C . GLN A 1 282 ? 8.899 4.375 -17.563 1.00 81.38 282 GLN A C 1
ATOM 2074 O O . GLN A 1 282 ? 9.480 5.155 -18.315 1.00 81.38 282 GLN A O 1
ATOM 2079 N N . TRP A 1 283 ? 8.328 3.261 -18.023 1.00 76.19 283 TRP A N 1
ATOM 2080 C CA . TRP A 1 283 ? 8.407 2.811 -19.417 1.00 76.19 283 TRP A CA 1
ATOM 2081 C C . TRP A 1 283 ? 7.020 2.538 -20.006 1.00 76.19 283 TRP A C 1
ATOM 2083 O O . TRP A 1 283 ? 6.133 2.017 -19.332 1.00 76.19 283 TRP A O 1
ATOM 2093 N N . ARG A 1 284 ? 6.827 2.843 -21.295 1.00 76.12 284 ARG A N 1
ATOM 2094 C CA . ARG A 1 284 ? 5.640 2.431 -22.065 1.00 76.12 284 ARG A CA 1
ATOM 2095 C C . ARG A 1 284 ? 6.074 1.732 -23.350 1.00 76.12 284 ARG A C 1
ATOM 2097 O O . ARG A 1 284 ? 6.925 2.238 -24.073 1.00 76.12 284 ARG A O 1
ATOM 2104 N N . MET A 1 285 ? 5.462 0.590 -23.665 1.00 70.81 285 MET A N 1
ATOM 2105 C CA . MET A 1 285 ? 5.769 -0.142 -24.903 1.00 70.81 285 MET A CA 1
ATOM 2106 C C . MET A 1 285 ? 5.151 0.499 -26.152 1.00 70.81 285 MET A C 1
ATOM 2108 O O . MET A 1 285 ? 5.730 0.421 -27.232 1.00 70.81 285 MET A O 1
ATOM 2112 N N . GLN A 1 286 ? 3.960 1.088 -26.027 1.00 76.62 286 GLN A N 1
ATOM 2113 C CA . GLN A 1 286 ? 3.182 1.615 -27.150 1.00 76.62 286 GLN A CA 1
ATOM 2114 C C . GLN A 1 286 ? 2.482 2.920 -26.760 1.00 76.62 286 GLN A C 1
ATOM 2116 O O . GLN A 1 286 ? 2.187 3.160 -25.586 1.00 76.62 286 GLN A O 1
ATOM 2121 N N . LEU A 1 287 ? 2.193 3.765 -27.752 1.00 75.19 287 LEU A N 1
ATOM 2122 C CA . LEU A 1 287 ? 1.393 4.972 -27.551 1.00 75.19 287 LEU A CA 1
ATOM 2123 C C . LEU A 1 287 ? -0.017 4.585 -27.069 1.00 75.19 287 LEU A C 1
ATOM 2125 O O . LEU A 1 287 ? -0.634 3.684 -27.626 1.00 75.19 287 LEU A O 1
ATOM 2129 N N . GLY A 1 288 ? -0.512 5.246 -26.020 1.00 72.25 288 GLY A N 1
ATOM 2130 C CA . GLY A 1 288 ? -1.819 4.957 -25.413 1.00 72.25 288 GLY A CA 1
ATOM 2131 C C . GLY A 1 288 ? -1.819 3.836 -24.367 1.00 72.25 288 GLY A C 1
ATOM 2132 O O . GLY A 1 288 ? -2.789 3.710 -23.626 1.00 72.25 288 GLY A O 1
ATOM 2133 N N . SER A 1 289 ? -0.736 3.060 -24.245 1.00 69.81 289 SER A N 1
ATOM 2134 C CA . SER A 1 289 ? -0.561 2.174 -23.088 1.00 69.81 289 SER A CA 1
ATOM 2135 C C . SER A 1 289 ? -0.243 2.996 -21.836 1.00 69.81 289 SER A C 1
ATOM 2137 O O . SER A 1 289 ? 0.422 4.033 -21.952 1.00 69.81 289 SER A O 1
ATOM 2139 N N . PRO A 1 290 ? -0.678 2.551 -20.642 1.00 70.19 290 PRO A N 1
ATOM 2140 C CA . PRO A 1 290 ? -0.198 3.145 -19.402 1.00 70.19 290 PRO A CA 1
ATOM 2141 C C . PRO A 1 290 ? 1.322 3.003 -19.326 1.00 70.19 290 PRO A C 1
ATOM 2143 O O . PRO A 1 290 ? 1.931 2.126 -19.951 1.00 70.19 290 PRO A O 1
ATOM 2146 N N . PHE A 1 291 ? 1.924 3.839 -18.502 1.00 73.88 291 PHE A N 1
ATOM 2147 C CA . PHE A 1 291 ? 3.285 3.595 -18.084 1.00 73.88 291 PHE A CA 1
ATOM 2148 C C . PHE A 1 291 ? 3.330 2.460 -17.054 1.00 73.88 291 PHE A C 1
ATOM 2150 O O . PHE A 1 291 ? 2.491 2.405 -16.156 1.00 73.88 291 PHE A O 1
ATOM 2157 N N . GLY A 1 292 ? 4.315 1.577 -17.188 1.00 72.75 292 GLY A N 1
ATOM 2158 C CA . GLY A 1 292 ? 4.717 0.636 -16.148 1.00 72.75 292 GLY A CA 1
ATOM 2159 C C . GLY A 1 292 ? 6.009 1.103 -15.487 1.00 72.75 292 GLY A C 1
ATOM 2160 O O . GLY A 1 292 ? 6.830 1.762 -16.127 1.00 72.75 292 GLY A O 1
ATOM 2161 N N . TRP A 1 293 ? 6.199 0.751 -14.221 1.00 82.44 293 TRP A N 1
ATOM 2162 C CA . TRP A 1 293 ? 7.451 1.007 -13.507 1.00 82.44 293 TRP A CA 1
ATOM 2163 C C . TRP A 1 293 ? 8.343 -0.219 -13.516 1.00 82.44 293 TRP A C 1
ATOM 2165 O O . TRP A 1 293 ? 7.853 -1.323 -13.312 1.00 82.44 293 TRP A O 1
ATOM 2175 N N . TRP A 1 294 ? 9.634 -0.023 -13.749 1.00 85.12 294 TRP A N 1
ATOM 2176 C CA . TRP A 1 294 ? 10.656 -1.063 -13.751 1.00 85.12 294 TRP A CA 1
ATOM 2177 C C . TRP A 1 294 ? 11.739 -0.674 -12.756 1.00 85.12 294 TRP A C 1
ATOM 2179 O O . TRP A 1 294 ? 12.298 0.412 -12.862 1.00 85.12 294 TRP A O 1
ATOM 2189 N N . TYR A 1 295 ? 12.059 -1.543 -11.804 1.00 87.25 295 TYR A N 1
ATOM 2190 C CA . TYR A 1 295 ? 13.147 -1.289 -10.862 1.00 87.25 295 TYR A CA 1
ATOM 2191 C C . TYR A 1 295 ? 14.464 -1.882 -11.374 1.00 87.25 295 TYR A C 1
ATOM 2193 O O . TYR A 1 295 ? 14.497 -3.010 -11.856 1.00 87.25 295 TYR A O 1
ATOM 2201 N N . GLY A 1 296 ? 15.563 -1.148 -11.261 1.00 90.50 296 GLY A N 1
ATOM 2202 C CA . GLY A 1 296 ? 16.893 -1.614 -11.647 1.00 90.50 296 GLY A CA 1
ATOM 2203 C C . GLY A 1 296 ? 17.986 -0.908 -10.858 1.00 90.50 296 GLY A C 1
ATOM 2204 O O . GLY A 1 296 ? 17.704 -0.031 -10.048 1.00 90.50 296 GLY A O 1
ATOM 2205 N N . GLN A 1 297 ? 19.240 -1.290 -11.072 1.00 94.44 297 GLN A N 1
ATOM 2206 C CA . GLN A 1 297 ? 20.392 -0.594 -10.504 1.00 94.44 297 GLN A CA 1
ATOM 2207 C C . GLN A 1 297 ? 21.011 0.324 -11.552 1.00 94.44 297 GLN A C 1
ATOM 2209 O O . GLN A 1 297 ? 21.264 -0.107 -12.673 1.00 94.44 297 GLN A O 1
ATOM 2214 N N . LEU A 1 298 ? 21.262 1.580 -11.200 1.00 95.19 298 LEU A N 1
ATOM 2215 C CA . LEU A 1 298 ? 21.946 2.521 -12.077 1.00 95.19 298 LEU A CA 1
ATOM 2216 C C . LEU A 1 298 ? 23.448 2.219 -12.087 1.00 95.19 298 LEU A C 1
ATOM 2218 O O . LEU A 1 298 ? 24.139 2.528 -11.122 1.00 95.19 298 LEU A O 1
ATOM 2222 N N . ASP A 1 299 ? 23.960 1.646 -13.169 1.00 96.19 299 ASP A N 1
ATOM 2223 C CA . ASP A 1 299 ? 25.367 1.238 -13.274 1.00 96.19 299 ASP A CA 1
ATOM 2224 C C . ASP A 1 299 ? 26.252 2.322 -13.894 1.00 96.19 299 ASP A C 1
ATOM 2226 O O . ASP A 1 299 ? 27.412 2.469 -13.518 1.00 96.19 299 ASP A O 1
ATOM 2230 N N . GLU A 1 300 ? 25.724 3.097 -14.842 1.00 96.69 300 GLU A N 1
ATOM 2231 C CA . GLU A 1 300 ? 26.460 4.191 -15.484 1.00 96.69 300 GLU A CA 1
ATOM 2232 C C . GLU A 1 300 ? 25.520 5.371 -15.729 1.00 96.69 300 GLU A C 1
ATOM 2234 O O . GLU A 1 300 ? 24.347 5.187 -16.052 1.00 96.69 300 GLU A O 1
ATOM 2239 N N . LEU A 1 301 ? 26.039 6.594 -15.607 1.00 94.88 301 LEU A N 1
ATOM 2240 C CA . LEU A 1 301 ? 25.291 7.815 -15.886 1.00 94.88 301 LEU A CA 1
ATOM 2241 C C . LEU A 1 301 ? 26.205 8.845 -16.552 1.00 94.88 301 LEU A C 1
ATOM 2243 O O . LEU A 1 301 ? 27.131 9.362 -15.930 1.00 94.88 301 LEU A O 1
ATOM 2247 N N . HIS A 1 302 ? 25.910 9.169 -17.806 1.00 94.69 302 HIS A N 1
ATOM 2248 C CA . HIS A 1 302 ? 26.610 10.178 -18.592 1.00 94.69 302 HIS A CA 1
ATOM 2249 C C . HIS A 1 302 ? 25.682 11.369 -18.800 1.00 94.69 302 HIS A C 1
ATOM 2251 O O . HIS A 1 302 ? 24.708 11.278 -19.544 1.00 94.69 302 HIS A O 1
ATOM 2257 N N . ARG A 1 303 ? 25.964 12.484 -18.128 1.00 91.44 303 ARG A N 1
ATOM 2258 C CA . ARG A 1 303 ? 25.197 13.726 -18.279 1.00 91.44 303 ARG A CA 1
ATOM 2259 C C . ARG A 1 303 ? 25.777 14.535 -19.441 1.00 91.44 303 ARG A C 1
ATOM 2261 O O . ARG A 1 303 ? 26.993 14.690 -19.527 1.00 91.44 303 ARG A O 1
ATOM 2268 N N . ASP A 1 304 ? 24.920 15.041 -20.324 1.00 89.62 304 ASP A N 1
ATOM 2269 C CA . ASP A 1 304 ? 25.309 16.005 -21.359 1.00 89.62 304 ASP A CA 1
ATOM 2270 C C . ASP A 1 304 ? 25.927 17.241 -20.673 1.00 89.62 304 ASP A C 1
ATOM 2272 O O . ASP A 1 304 ? 25.351 17.727 -19.695 1.00 89.62 304 ASP A O 1
ATOM 2276 N N . PRO A 1 305 ? 27.065 17.782 -21.152 1.00 86.50 305 PRO A N 1
ATOM 2277 C CA . PRO A 1 305 ? 27.628 19.047 -20.676 1.00 86.50 305 PRO A CA 1
ATOM 2278 C C . PRO A 1 305 ? 26.624 20.205 -20.585 1.00 86.50 305 PRO A C 1
ATOM 2280 O O . PRO A 1 305 ? 26.796 21.107 -19.769 1.00 86.50 305 PRO A O 1
ATOM 2283 N N . ARG A 1 306 ? 25.568 20.195 -21.410 1.00 85.56 306 ARG A N 1
ATOM 2284 C CA . ARG A 1 306 ? 24.493 21.201 -21.380 1.00 85.56 306 ARG A CA 1
ATOM 2285 C C . ARG A 1 306 ? 23.461 20.970 -20.271 1.00 85.56 306 ARG A C 1
ATOM 2287 O O . ARG A 1 306 ? 22.554 21.783 -20.123 1.00 85.56 306 ARG A O 1
ATOM 2294 N N . GLY A 1 307 ? 23.559 19.862 -19.535 1.00 77.50 307 GLY A N 1
ATOM 2295 C CA . GLY A 1 307 ? 22.683 19.493 -18.421 1.00 77.50 307 GLY A CA 1
ATOM 2296 C C . GLY A 1 307 ? 21.264 19.077 -18.816 1.00 77.50 307 GLY A C 1
ATOM 2297 O O . GLY A 1 307 ? 20.459 18.800 -17.936 1.00 77.50 307 GLY A O 1
ATOM 2298 N N . LYS A 1 308 ? 20.939 19.034 -20.115 1.00 78.94 308 LYS A N 1
ATOM 2299 C CA . LYS A 1 308 ? 19.574 18.755 -20.592 1.00 78.94 308 LYS A CA 1
ATOM 2300 C C . LYS A 1 308 ? 19.277 17.276 -20.786 1.00 78.94 308 LYS A C 1
ATOM 2302 O O . LYS A 1 308 ? 18.124 16.875 -20.648 1.00 78.94 308 LYS A O 1
ATOM 2307 N N . LEU A 1 309 ? 20.293 16.499 -21.163 1.00 83.44 309 LEU A N 1
ATOM 2308 C CA . LEU A 1 309 ? 20.171 15.071 -21.443 1.00 83.44 309 LEU A CA 1
ATOM 2309 C C . LEU A 1 309 ? 21.050 14.267 -20.488 1.00 83.44 309 LEU A C 1
ATOM 2311 O O . LEU A 1 309 ? 22.106 14.731 -20.051 1.00 83.44 309 LEU A O 1
ATOM 2315 N N . ALA A 1 310 ? 20.661 13.024 -20.231 1.00 89.69 310 ALA A N 1
ATOM 2316 C CA . ALA A 1 310 ? 21.567 12.030 -19.680 1.00 89.69 310 ALA A CA 1
ATOM 2317 C C . ALA A 1 310 ? 21.359 10.679 -20.361 1.00 89.69 310 ALA A C 1
ATOM 2319 O O . ALA A 1 310 ? 20.240 10.307 -20.704 1.00 89.69 310 ALA A O 1
ATOM 2320 N N . THR A 1 311 ? 22.450 9.941 -20.538 1.00 91.88 311 THR A N 1
ATOM 2321 C CA . THR A 1 311 ? 22.432 8.527 -20.912 1.00 91.88 311 THR A CA 1
ATOM 2322 C C . THR A 1 311 ? 22.709 7.705 -19.664 1.00 91.88 311 THR A C 1
ATOM 2324 O O . THR A 1 311 ? 23.766 7.850 -19.049 1.00 91.88 311 THR A O 1
ATOM 2327 N N . ALA A 1 312 ? 21.762 6.854 -19.286 1.00 92.62 312 ALA A N 1
ATOM 2328 C CA . ALA A 1 312 ? 21.878 5.964 -18.141 1.00 92.62 312 ALA A CA 1
ATOM 2329 C C . ALA A 1 312 ? 21.958 4.506 -18.607 1.00 92.62 312 ALA A C 1
ATOM 2331 O O . ALA A 1 312 ? 21.203 4.095 -19.486 1.00 92.62 312 ALA A O 1
ATOM 2332 N N . THR A 1 313 ? 22.838 3.731 -17.983 1.00 94.44 313 THR A N 1
ATOM 2333 C CA . THR A 1 313 ? 22.868 2.270 -18.086 1.00 94.44 313 THR A CA 1
ATOM 2334 C C . THR A 1 313 ? 22.236 1.715 -16.818 1.00 94.44 313 THR A C 1
ATOM 2336 O O . THR A 1 313 ? 22.737 1.980 -15.723 1.00 94.44 313 THR A O 1
ATOM 2339 N N . ILE A 1 314 ? 21.152 0.952 -16.951 1.00 94.31 314 ILE A N 1
ATOM 2340 C CA . ILE A 1 314 ? 20.417 0.388 -15.815 1.00 94.31 314 ILE A CA 1
ATOM 2341 C C . ILE A 1 314 ? 20.458 -1.133 -15.912 1.00 94.31 314 ILE A C 1
ATOM 2343 O O . ILE A 1 314 ? 20.008 -1.699 -16.903 1.00 94.31 314 ILE A O 1
ATOM 2347 N N . THR A 1 315 ? 20.954 -1.792 -14.868 1.00 94.88 315 THR A N 1
ATOM 2348 C CA . THR A 1 315 ? 21.012 -3.249 -14.802 1.00 94.88 315 THR A CA 1
ATOM 2349 C C . THR A 1 315 ? 19.834 -3.826 -14.028 1.00 94.88 315 THR A C 1
ATOM 2351 O O . THR A 1 315 ? 19.557 -3.481 -12.877 1.00 94.88 315 THR A O 1
ATOM 2354 N N . PHE A 1 316 ? 19.174 -4.793 -14.647 1.00 91.25 316 PHE A N 1
ATOM 2355 C CA . PHE A 1 316 ? 18.031 -5.526 -14.133 1.00 91.25 316 PHE A CA 1
ATOM 2356 C C . PHE A 1 316 ? 18.471 -6.935 -13.719 1.00 91.25 316 PHE A C 1
ATOM 2358 O O . PHE A 1 316 ? 18.266 -7.915 -14.433 1.00 91.25 316 PHE A O 1
ATOM 2365 N N . ARG A 1 317 ? 19.082 -7.043 -12.532 1.00 90.00 317 ARG A N 1
ATOM 2366 C CA . ARG A 1 317 ? 19.748 -8.270 -12.035 1.00 90.00 317 ARG A CA 1
ATOM 2367 C C . ARG A 1 317 ? 18.859 -9.516 -11.907 1.00 90.00 317 ARG A C 1
ATOM 2369 O O . ARG A 1 317 ? 19.372 -10.609 -11.699 1.00 90.00 317 ARG A O 1
ATOM 2376 N N . HIS A 1 318 ? 17.543 -9.358 -11.981 1.00 83.19 318 HIS A N 1
ATOM 2377 C CA . HIS A 1 318 ? 16.591 -10.467 -11.952 1.00 83.19 318 HIS A CA 1
ATOM 2378 C C . HIS A 1 318 ? 16.494 -11.188 -13.305 1.00 83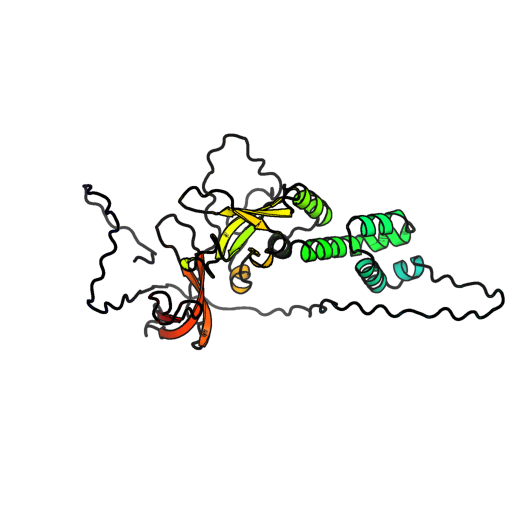.19 318 HIS A C 1
ATOM 2380 O O . HIS A 1 318 ? 16.099 -12.352 -13.355 1.00 83.19 318 HIS A O 1
ATOM 2386 N N . PHE A 1 319 ? 16.877 -10.528 -14.402 1.00 85.00 319 PHE A N 1
ATOM 2387 C CA . PHE A 1 319 ? 17.059 -11.201 -15.679 1.00 85.00 319 PHE A CA 1
ATOM 2388 C C . PHE A 1 319 ? 18.430 -11.889 -15.724 1.00 85.00 319 PHE A C 1
ATOM 2390 O O . PHE A 1 319 ? 19.402 -11.370 -15.176 1.00 85.00 319 PHE A O 1
ATOM 2397 N N . PRO A 1 320 ? 18.557 -13.037 -16.412 1.00 89.88 320 PRO A N 1
ATOM 2398 C CA . PRO A 1 320 ? 19.860 -13.643 -16.664 1.00 89.88 320 PRO A CA 1
ATOM 2399 C C . PRO A 1 320 ? 20.797 -12.660 -17.371 1.00 89.88 320 PRO A C 1
ATOM 2401 O O . PRO A 1 320 ? 20.354 -11.946 -18.266 1.00 89.88 320 PRO A O 1
ATOM 2404 N N . ALA A 1 321 ? 22.097 -12.684 -17.061 1.00 93.1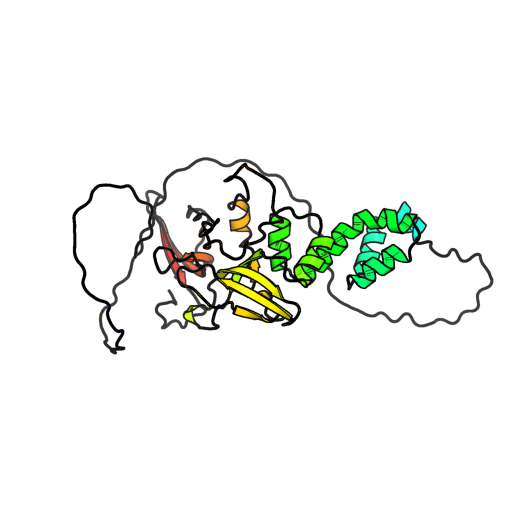2 321 ALA A N 1
ATOM 2405 C CA . ALA A 1 321 ? 23.095 -11.807 -17.692 1.00 93.12 321 ALA A CA 1
ATOM 2406 C C . ALA A 1 321 ? 23.176 -11.943 -19.229 1.00 93.12 321 ALA A C 1
ATOM 2408 O O . ALA A 1 321 ? 23.679 -11.057 -19.914 1.00 93.12 321 ALA A O 1
ATOM 2409 N N . SER A 1 322 ? 22.678 -13.053 -19.780 1.00 93.00 322 SER A N 1
ATOM 2410 C CA . SER A 1 322 ? 22.553 -13.293 -21.222 1.00 93.00 322 SER A CA 1
ATOM 2411 C C . SER A 1 322 ? 21.311 -12.653 -21.860 1.00 93.00 322 SER A C 1
ATOM 2413 O O . SER A 1 322 ? 21.199 -12.624 -23.086 1.00 93.00 322 SER A O 1
ATOM 2415 N N . SER A 1 323 ? 20.363 -12.165 -21.058 1.00 89.62 323 SER A N 1
ATOM 2416 C CA . SER A 1 323 ? 19.130 -11.533 -21.524 1.00 89.62 323 SER A CA 1
ATOM 2417 C C . SER A 1 323 ? 19.396 -10.126 -22.046 1.00 89.62 323 SER A C 1
ATOM 2419 O O . SER A 1 323 ? 20.124 -9.350 -21.433 1.00 89.62 323 SER A O 1
ATOM 2421 N N . ARG A 1 324 ? 18.703 -9.746 -23.125 1.00 87.75 324 ARG A N 1
ATOM 2422 C CA . ARG A 1 324 ? 18.684 -8.356 -23.615 1.00 87.75 324 ARG A CA 1
ATOM 2423 C C . ARG A 1 324 ? 18.037 -7.381 -22.632 1.00 87.75 324 ARG A C 1
ATOM 2425 O O . ARG A 1 324 ? 18.215 -6.186 -22.777 1.00 87.75 324 ARG A O 1
ATOM 2432 N N . LEU A 1 325 ? 17.265 -7.891 -21.674 1.00 84.44 325 LEU A N 1
ATOM 2433 C CA . LEU A 1 325 ? 16.633 -7.081 -20.636 1.00 84.44 325 LEU A CA 1
ATOM 2434 C C . LEU A 1 325 ? 17.543 -6.869 -19.423 1.00 84.44 325 LEU A C 1
ATOM 2436 O O . LEU A 1 325 ? 17.140 -6.173 -18.507 1.00 84.44 325 LEU A O 1
ATOM 2440 N N . HIS A 1 326 ? 18.728 -7.490 -19.371 1.00 89.81 326 HIS A N 1
ATOM 2441 C CA . HIS A 1 326 ? 19.606 -7.380 -18.208 1.00 89.81 326 HIS A CA 1
ATOM 2442 C C . HIS A 1 326 ? 20.277 -6.008 -18.089 1.00 89.81 326 HIS A C 1
ATOM 2444 O O . HIS A 1 326 ? 20.509 -5.584 -16.965 1.00 89.81 326 HIS A O 1
ATOM 2450 N N . ARG A 1 327 ? 20.620 -5.340 -19.196 1.00 90.50 327 ARG A N 1
ATOM 2451 C CA . ARG A 1 327 ? 21.396 -4.091 -19.207 1.00 90.50 327 ARG A CA 1
ATOM 2452 C C . ARG A 1 327 ? 21.039 -3.223 -20.406 1.00 90.50 327 ARG A C 1
ATOM 2454 O O . ARG A 1 327 ? 20.871 -3.817 -21.494 1.00 90.50 327 ARG A O 1
#